Protein AF-A0A6A8MA09-F1 (afdb_monomer_lite)

pLDDT: mean 77.84, std 23.33, range [22.56, 97.75]

Foldseek 3Di:
DDDDDDDPDDDPDPDPDDDDDDDPDPDDPPPCPPDPFQFWKFFQAWWFKAFPQGHTDPDIDGHGDIARFPDWDDHPNFIWGQRDPPPHGTTTTPVRIDGQWDKDKDKDKAKEWEWEPEPPPDDIDIDIDIDIKMWMWTAGPPPRDIDIGAIDKDKDQKDADDDDPQKDKPDRIDHMDIDGPVDHYHYHYIYIDGDDDVCPVVVVVVVVVVVVVVVVVVVVD

Radius of gyration: 33.77 Å; chains: 1; bounding box: 82×67×98 Å

Organism: NCBI:txid2012477

Sequence (221 aa):
MMKKTILYRTVKASVVVGLIAAGAGAVALSRLTSKPVSATRKTTKRAYVYTRSGKKTAKSYKKGTKLVARDKKEIKGKKYYNVGRRGKDEYVRSSDTKSAYKLTVQKKRLTRTIKFKLPKGKRAEVIKQTVTLKRRVKIDPKTKQKTYGKWTVGTWKAVRARKAAGYQPSVAKIPALQVNSQTGNVTVVVTYQKKPRPGAEIRKHQRRVEKWRKYQGSLDN

Secondary structure (DSSP, 8-state):
--------------------------------------EEEEESS-EEEE-TT--EEEEEEPTT-EEEE-EEEEETTEEEEE--STT---EEEGGGEEESSEEEEEEEEEEEEEEEEPPTTSPPEEEEEEEEEEEEEEE-TTT--EEEPPPPPEEEPPEEPPPBTTEEES-SEEPPEEE-TT---EEEEEEEEEPPPTTHHHHHHHHHHHHHHHHHTTT--

Structure (mmCIF, N/CA/C/O backbone):
data_AF-A0A6A8MA09-F1
#
_entry.id   AF-A0A6A8MA09-F1
#
loop_
_atom_site.group_PDB
_atom_site.id
_atom_site.type_symbol
_atom_site.label_atom_id
_atom_site.label_alt_id
_atom_site.label_comp_id
_atom_site.label_asym_id
_atom_site.label_entity_id
_atom_site.label_seq_id
_atom_site.pdbx_PDB_ins_code
_atom_site.Cartn_x
_atom_site.Cartn_y
_atom_site.Cartn_z
_atom_site.occupancy
_atom_site.B_iso_or_equiv
_atom_site.auth_seq_id
_atom_site.auth_comp_id
_atom_site.auth_asym_id
_atom_site.auth_atom_id
_atom_site.pdbx_PDB_model_num
ATOM 1 N N . MET A 1 1 ? -10.582 46.084 -7.053 1.00 33.75 1 MET A N 1
ATOM 2 C CA . MET A 1 1 ? -9.728 44.878 -7.196 1.00 33.75 1 MET A CA 1
ATOM 3 C C . MET A 1 1 ? -9.064 44.571 -5.855 1.00 33.75 1 MET A C 1
ATOM 5 O O . MET A 1 1 ? -8.059 45.183 -5.525 1.00 33.75 1 MET A O 1
ATOM 9 N N . MET A 1 2 ? -9.654 43.692 -5.038 1.00 28.92 2 MET A N 1
ATOM 10 C CA . MET A 1 2 ? -9.156 43.390 -3.686 1.00 28.92 2 MET A CA 1
ATOM 11 C C . MET A 1 2 ? -8.551 41.986 -3.625 1.00 28.92 2 MET A C 1
ATOM 13 O O . MET A 1 2 ? -9.193 40.991 -3.966 1.00 28.92 2 MET A O 1
ATOM 17 N N . LYS A 1 3 ? -7.287 41.936 -3.197 1.00 29.73 3 LYS A N 1
ATOM 18 C CA . LYS A 1 3 ? -6.479 40.733 -2.978 1.00 29.73 3 LYS A CA 1
ATOM 19 C C . LYS A 1 3 ? -7.099 39.894 -1.848 1.00 29.73 3 LYS A C 1
ATOM 21 O O . LYS A 1 3 ? -7.187 40.362 -0.718 1.00 29.73 3 LYS A O 1
ATOM 26 N N . LYS A 1 4 ? -7.518 38.654 -2.135 1.00 28.05 4 LYS A N 1
ATOM 27 C CA . LYS A 1 4 ? -7.965 37.689 -1.113 1.00 28.05 4 LYS A CA 1
ATOM 28 C C . LYS A 1 4 ? -6.774 36.883 -0.591 1.00 28.05 4 LYS A C 1
ATOM 30 O O . LYS A 1 4 ? -6.339 35.922 -1.220 1.00 28.05 4 LYS A O 1
ATOM 35 N N . THR A 1 5 ? -6.275 37.265 0.579 1.00 28.58 5 THR A N 1
ATOM 36 C CA . THR A 1 5 ? -5.314 36.494 1.377 1.00 28.58 5 THR A CA 1
ATOM 37 C C . THR A 1 5 ? -6.087 35.466 2.209 1.00 28.58 5 THR A C 1
ATOM 39 O O . THR A 1 5 ? -6.842 35.848 3.100 1.00 28.58 5 THR A O 1
ATOM 42 N N . ILE A 1 6 ? -5.942 34.164 1.931 1.00 29.88 6 ILE A N 1
ATOM 43 C CA . ILE A 1 6 ? -6.561 33.097 2.739 1.00 29.88 6 ILE A CA 1
ATOM 44 C C . ILE A 1 6 ? -5.501 32.501 3.666 1.00 29.88 6 ILE A C 1
ATOM 46 O O . ILE A 1 6 ? -4.631 31.733 3.256 1.00 29.88 6 ILE A O 1
ATOM 50 N N . LEU A 1 7 ? -5.604 32.878 4.937 1.00 25.28 7 LEU A N 1
ATOM 51 C CA . LEU A 1 7 ? -4.858 32.324 6.058 1.00 25.28 7 LEU A CA 1
ATOM 52 C C . LEU A 1 7 ? -5.369 30.895 6.336 1.00 25.28 7 LEU A C 1
ATOM 54 O O . LEU A 1 7 ? -6.515 30.709 6.748 1.00 25.28 7 LEU A O 1
ATOM 58 N N . TYR A 1 8 ? -4.539 29.868 6.133 1.00 24.08 8 TYR A N 1
ATOM 59 C CA . TYR A 1 8 ? -4.878 28.498 6.536 1.00 24.08 8 TYR A CA 1
ATOM 60 C C . TYR A 1 8 ? -4.781 28.374 8.063 1.00 24.08 8 TYR A C 1
ATOM 62 O O . TYR A 1 8 ? -3.717 28.118 8.622 1.00 24.08 8 TYR A O 1
ATOM 70 N N . ARG A 1 9 ? -5.909 28.561 8.757 1.00 25.69 9 ARG A N 1
ATOM 71 C CA . ARG A 1 9 ? -6.044 28.235 10.182 1.00 25.69 9 ARG A CA 1
ATOM 72 C C . ARG A 1 9 ? -5.976 26.717 10.374 1.00 25.69 9 ARG A C 1
ATOM 74 O O . ARG A 1 9 ? -6.836 25.970 9.913 1.00 25.69 9 ARG A O 1
ATOM 81 N N . THR A 1 10 ? -4.962 26.265 11.101 1.00 25.59 10 THR A N 1
ATOM 82 C CA . THR A 1 10 ? -4.792 24.886 11.566 1.00 25.59 10 THR A CA 1
ATOM 83 C C . THR A 1 10 ? -5.902 24.531 12.558 1.00 25.59 10 THR A C 1
ATOM 85 O O . THR A 1 10 ? -5.820 24.866 13.739 1.00 25.59 10 THR A O 1
ATOM 88 N N . VAL A 1 11 ? -6.953 23.842 12.113 1.00 26.14 11 VAL A N 1
ATOM 89 C CA . VAL A 1 11 ? -7.994 23.351 13.028 1.00 26.14 11 VAL A CA 1
ATOM 90 C C . VAL A 1 11 ? -7.495 22.072 13.704 1.00 26.14 11 VAL A C 1
ATOM 92 O O . VAL A 1 11 ? -7.469 20.995 13.106 1.00 26.14 11 VAL A O 1
ATOM 95 N N . LYS A 1 12 ? -7.104 22.172 14.981 1.00 25.98 12 LYS A N 1
ATOM 96 C CA . LYS A 1 12 ? -7.029 21.018 15.891 1.00 25.98 12 LYS A CA 1
ATOM 97 C C . LYS A 1 12 ? -8.459 20.524 16.131 1.00 25.98 12 LYS A C 1
ATOM 99 O O . LYS A 1 12 ? -9.119 20.945 17.074 1.00 25.98 12 LYS A O 1
ATOM 104 N N . ALA A 1 13 ? -8.960 19.663 15.250 1.00 27.06 13 ALA A N 1
ATOM 105 C CA . ALA A 1 13 ? -10.292 19.092 15.385 1.00 27.06 13 ALA A CA 1
ATOM 106 C C . ALA A 1 13 ? -10.302 18.019 16.491 1.00 27.06 13 ALA A C 1
ATOM 108 O O . ALA A 1 13 ? -9.987 16.850 16.261 1.00 27.06 13 ALA A O 1
ATOM 109 N N . SER A 1 14 ? -10.674 18.421 17.705 1.00 24.42 14 SER A N 1
ATOM 110 C CA . SER A 1 14 ? -11.228 17.521 18.718 1.00 24.42 14 SER A CA 1
ATOM 111 C C . SER A 1 14 ? -12.645 17.147 18.286 1.00 24.42 14 SER A C 1
ATOM 113 O O . SER A 1 14 ? -13.610 17.795 18.674 1.00 24.42 14 SER A O 1
ATOM 115 N N . VAL A 1 15 ? -12.781 16.134 17.431 1.00 24.45 15 VAL A N 1
ATOM 116 C CA . VAL A 1 15 ? -14.104 15.635 17.034 1.00 24.45 15 VAL A CA 1
ATOM 117 C C . VAL A 1 15 ? -14.641 14.744 18.155 1.00 24.45 15 VAL A C 1
ATOM 119 O O . VAL A 1 15 ? -14.214 13.600 18.322 1.00 24.45 15 VAL A O 1
ATOM 122 N N . VAL A 1 16 ? -15.585 15.279 18.932 1.00 23.50 16 VAL A N 1
ATOM 123 C CA . VAL A 1 16 ? -16.585 14.474 19.640 1.00 23.50 16 VAL A CA 1
ATOM 124 C C . VAL A 1 16 ? -17.473 13.882 18.549 1.00 23.50 16 VAL A C 1
ATOM 126 O O . VAL A 1 16 ? -18.247 14.598 17.922 1.00 23.50 16 VAL A O 1
ATOM 129 N N . VAL A 1 17 ? -17.303 12.595 18.245 1.00 25.25 17 VAL A N 1
ATOM 130 C CA . VAL A 1 17 ? -18.144 11.915 17.252 1.00 25.25 17 VAL A CA 1
ATOM 131 C C . VAL A 1 17 ? -19.507 11.659 17.889 1.00 25.25 17 VAL A C 1
ATOM 133 O O . VAL A 1 17 ? -19.713 10.649 18.561 1.00 25.25 17 VAL A O 1
ATOM 136 N N . GLY A 1 18 ? -20.421 12.605 17.675 1.00 22.56 18 GLY A N 1
ATOM 137 C CA . GLY A 1 18 ? -21.823 12.286 17.448 1.00 22.56 18 GLY A CA 1
ATOM 138 C C . GLY A 1 18 ? -21.950 11.441 16.177 1.00 22.56 18 GLY A C 1
ATOM 139 O O . GLY A 1 18 ? -21.160 11.592 15.247 1.00 22.56 18 GLY A O 1
ATOM 140 N N . LEU A 1 19 ? -22.889 10.495 16.219 1.00 28.50 19 LEU A N 1
ATOM 141 C CA . LEU A 1 19 ? -23.385 9.636 15.139 1.00 28.50 19 LEU A CA 1
ATOM 142 C C . LEU A 1 19 ? -22.823 9.918 13.730 1.00 28.50 19 LEU A C 1
ATOM 144 O O . LEU A 1 19 ? -23.233 10.859 13.062 1.00 28.50 19 LEU A O 1
ATOM 148 N N . ILE A 1 20 ? -21.984 9.006 13.231 1.00 25.70 20 ILE A N 1
ATOM 149 C CA . ILE A 1 20 ? -21.934 8.716 11.794 1.00 25.70 20 ILE A CA 1
ATOM 150 C C . ILE A 1 20 ? -22.401 7.274 11.632 1.00 25.70 20 ILE A C 1
ATOM 152 O O . ILE A 1 20 ? -21.631 6.320 11.757 1.00 25.70 20 ILE A O 1
ATOM 156 N N . ALA A 1 21 ? -23.703 7.139 11.398 1.00 32.38 21 ALA A N 1
ATOM 157 C CA . ALA A 1 21 ? -24.231 6.031 10.632 1.00 32.38 21 ALA A CA 1
ATOM 158 C C . ALA A 1 21 ? -23.728 6.201 9.192 1.00 32.38 21 ALA A C 1
ATOM 160 O O . ALA A 1 21 ? -24.000 7.211 8.552 1.00 32.38 21 ALA A O 1
ATOM 161 N N . ALA A 1 22 ? -22.965 5.235 8.693 1.00 30.09 22 ALA A N 1
ATOM 162 C CA . ALA A 1 22 ? -22.722 5.084 7.266 1.00 30.09 22 ALA A CA 1
ATOM 163 C C . ALA A 1 22 ? -22.465 3.607 6.971 1.00 30.09 22 ALA A C 1
ATOM 165 O O . ALA A 1 22 ? -21.387 3.084 7.246 1.00 30.09 22 ALA A O 1
ATOM 166 N N . GLY A 1 23 ? -23.515 2.963 6.462 1.00 27.67 23 GLY A N 1
ATOM 167 C CA . GLY A 1 23 ? -23.467 1.894 5.472 1.00 27.67 23 GLY A CA 1
ATOM 168 C C . GLY A 1 23 ? -22.578 0.694 5.771 1.00 27.67 23 GLY A C 1
ATOM 169 O O . GLY A 1 23 ? -21.368 0.711 5.546 1.00 27.67 23 GLY A O 1
ATOM 170 N N . ALA A 1 24 ? -23.226 -0.423 6.087 1.00 32.38 24 ALA A N 1
ATOM 171 C CA . ALA A 1 24 ? -22.757 -1.731 5.658 1.00 32.38 24 ALA A CA 1
ATOM 172 C C . ALA A 1 24 ? -22.739 -1.779 4.113 1.00 32.38 24 ALA A C 1
ATOM 174 O O . ALA A 1 24 ? -23.643 -2.306 3.483 1.00 32.38 24 ALA A O 1
ATOM 175 N N . GLY A 1 25 ? -21.731 -1.169 3.491 1.00 25.91 25 GLY A N 1
ATOM 176 C CA . GLY A 1 25 ? -21.431 -1.334 2.075 1.00 25.91 25 GLY A CA 1
ATOM 177 C C . GLY A 1 25 ? -20.348 -2.390 1.935 1.00 25.91 25 GLY A C 1
ATOM 178 O O . GLY A 1 25 ? -19.184 -2.128 2.243 1.00 25.91 25 GLY A O 1
ATOM 179 N N . ALA A 1 26 ? -20.720 -3.593 1.504 1.00 31.12 26 ALA A N 1
ATOM 180 C CA . ALA A 1 26 ? -19.773 -4.621 1.101 1.00 31.12 26 ALA A CA 1
ATOM 181 C C . ALA A 1 26 ? -18.970 -4.114 -0.108 1.00 31.12 26 ALA A C 1
ATOM 183 O O . ALA A 1 26 ? -19.411 -4.216 -1.247 1.00 31.12 26 ALA A O 1
ATOM 184 N N . VAL A 1 27 ? -17.790 -3.537 0.123 1.00 31.95 27 VAL A N 1
ATOM 185 C CA . VAL A 1 27 ? -16.863 -3.184 -0.958 1.00 31.95 27 VAL A CA 1
ATOM 186 C C . VAL A 1 27 ? -15.768 -4.237 -0.987 1.00 31.95 27 VAL A C 1
ATOM 188 O O . VAL A 1 27 ? -15.003 -4.395 -0.034 1.00 31.95 27 VAL A O 1
ATOM 191 N N . ALA A 1 28 ? -15.762 -4.994 -2.083 1.00 27.86 28 ALA A N 1
ATOM 192 C CA . ALA A 1 28 ? -14.911 -6.143 -2.339 1.00 27.86 28 ALA A CA 1
ATOM 193 C C . ALA A 1 28 ? -13.466 -5.944 -1.851 1.00 27.86 28 ALA A C 1
ATOM 195 O O . ALA A 1 28 ? -12.784 -4.974 -2.196 1.00 27.86 28 ALA A O 1
ATOM 196 N N . LEU A 1 29 ? -12.975 -6.924 -1.088 1.00 30.73 29 LEU A N 1
ATOM 197 C CA . LEU A 1 29 ? -11.563 -7.103 -0.764 1.00 30.73 29 LEU A CA 1
ATOM 198 C C . LEU A 1 29 ? -10.797 -7.421 -2.054 1.00 30.73 29 LEU A C 1
ATOM 200 O O . LEU A 1 29 ? -10.408 -8.562 -2.298 1.00 30.73 29 LEU A O 1
ATOM 204 N N . SER A 1 30 ? -10.519 -6.416 -2.881 1.00 30.55 30 SER A N 1
ATOM 205 C CA . SER A 1 30 ? -9.504 -6.549 -3.918 1.00 30.55 30 SER A CA 1
ATOM 206 C C . SER A 1 30 ? -8.149 -6.600 -3.212 1.00 30.55 30 SER A C 1
ATOM 208 O O . SER A 1 30 ? -7.462 -5.585 -3.046 1.00 30.55 30 SER A O 1
ATOM 210 N N . ARG A 1 31 ? -7.762 -7.795 -2.750 1.00 31.23 31 ARG A N 1
ATOM 211 C CA . ARG A 1 31 ? -6.365 -8.127 -2.490 1.00 31.23 31 ARG A CA 1
ATOM 212 C C . ARG A 1 31 ? -5.659 -7.924 -3.824 1.00 31.23 31 ARG A C 1
ATOM 214 O O . ARG A 1 31 ? -5.673 -8.798 -4.681 1.00 31.23 31 ARG A O 1
ATOM 221 N N . LEU A 1 32 ? -5.061 -6.750 -4.013 1.00 33.81 32 LEU A N 1
ATOM 222 C CA . LEU A 1 32 ? -4.046 -6.537 -5.034 1.00 33.81 32 LEU A CA 1
ATOM 223 C C . LEU A 1 32 ? -2.855 -7.418 -4.640 1.00 33.81 32 LEU A C 1
ATOM 225 O O . LEU A 1 32 ? -1.876 -6.938 -4.067 1.00 33.81 32 LEU A O 1
ATOM 229 N N . THR A 1 33 ? -2.948 -8.721 -4.910 1.00 32.12 33 THR A N 1
ATOM 230 C CA . THR A 1 33 ? -1.779 -9.574 -5.056 1.00 32.12 33 THR A CA 1
ATOM 231 C C . THR A 1 33 ? -1.057 -8.984 -6.255 1.00 32.12 33 THR A C 1
ATOM 233 O O . THR A 1 33 ? -1.447 -9.144 -7.411 1.00 32.12 33 THR A O 1
ATOM 236 N N . SER A 1 34 ? -0.086 -8.112 -5.984 1.00 40.12 34 SER A N 1
ATOM 237 C CA . SER A 1 34 ? 0.661 -7.478 -7.055 1.00 40.12 34 SER A CA 1
ATOM 238 C C . SER A 1 34 ? 1.388 -8.595 -7.795 1.00 40.12 34 SER A C 1
ATOM 240 O O . SER A 1 34 ? 2.413 -9.070 -7.301 1.00 40.12 34 SER A O 1
ATOM 242 N N . LYS A 1 35 ? 0.849 -9.021 -8.948 1.00 38.81 35 LYS A N 1
ATOM 243 C CA . LYS A 1 35 ? 1.548 -9.870 -9.918 1.00 38.81 35 LYS A CA 1
ATOM 244 C C . LYS A 1 35 ? 2.994 -9.366 -10.011 1.00 38.81 35 LYS A C 1
ATOM 246 O O . LYS A 1 35 ? 3.178 -8.140 -9.996 1.00 38.81 35 LYS A O 1
ATOM 251 N N . PRO A 1 36 ? 4.015 -10.239 -10.062 1.00 40.22 36 PRO A N 1
ATOM 252 C CA . PRO A 1 36 ? 5.389 -9.789 -10.221 1.00 40.22 36 PRO A CA 1
ATOM 253 C C . PRO A 1 36 ? 5.454 -8.944 -11.494 1.00 40.22 36 PRO A C 1
ATOM 255 O O . PRO A 1 36 ? 5.281 -9.427 -12.608 1.00 40.22 36 PRO A O 1
ATOM 258 N N . VAL A 1 37 ? 5.563 -7.629 -11.308 1.00 47.47 37 VAL A N 1
ATOM 259 C CA . VAL A 1 37 ? 5.509 -6.674 -12.409 1.00 47.47 37 VAL A CA 1
ATOM 260 C C . VAL A 1 37 ? 6.773 -6.881 -13.224 1.00 47.47 37 VAL A C 1
ATOM 262 O O . VAL A 1 37 ? 7.868 -6.640 -12.716 1.00 47.47 37 VAL A O 1
ATOM 265 N N . SER A 1 38 ? 6.601 -7.293 -14.477 1.00 59.56 38 SER A N 1
ATOM 266 C CA . SER A 1 38 ? 7.636 -7.288 -15.507 1.00 59.56 38 SER A CA 1
ATOM 267 C C . SER A 1 38 ? 8.504 -6.029 -15.390 1.00 59.56 38 SER A C 1
ATOM 269 O O . SER A 1 38 ? 7.988 -4.904 -15.425 1.00 59.56 38 SER A O 1
ATOM 271 N N . ALA A 1 39 ? 9.810 -6.200 -15.210 1.00 77.06 39 ALA A N 1
ATOM 272 C CA . ALA A 1 39 ? 10.725 -5.090 -14.996 1.00 77.06 39 ALA A CA 1
ATOM 273 C C . ALA A 1 39 ? 10.945 -4.330 -16.311 1.00 77.06 39 ALA A C 1
ATOM 275 O O . ALA A 1 39 ? 11.339 -4.906 -17.321 1.00 77.06 39 ALA A O 1
ATOM 276 N N . THR A 1 40 ? 10.732 -3.014 -16.326 1.00 88.62 40 THR A N 1
ATOM 277 C CA . THR A 1 40 ? 11.091 -2.214 -17.504 1.00 88.62 40 THR A CA 1
ATOM 278 C C . THR A 1 40 ? 12.604 -2.001 -17.539 1.00 88.62 40 THR A C 1
ATOM 280 O O . THR A 1 40 ? 13.184 -1.381 -16.641 1.00 88.62 40 THR A O 1
ATOM 283 N N . ARG A 1 41 ? 13.251 -2.498 -18.589 1.00 91.75 41 ARG A N 1
ATOM 284 C CA . ARG A 1 41 ? 14.685 -2.345 -18.852 1.00 91.75 41 ARG A CA 1
ATOM 285 C C . ARG A 1 41 ? 14.900 -1.327 -19.968 1.00 91.75 41 ARG A C 1
ATOM 287 O O . ARG A 1 41 ? 14.029 -1.139 -20.807 1.00 91.75 41 ARG A O 1
ATOM 294 N N . LYS A 1 42 ? 16.049 -0.660 -19.982 1.00 93.81 42 LYS A N 1
ATOM 295 C CA . LYS A 1 42 ? 16.480 0.234 -21.062 1.00 93.81 42 LYS A CA 1
ATOM 296 C C . LYS A 1 42 ? 17.792 -0.285 -21.630 1.00 93.81 42 LYS A C 1
ATOM 298 O O . LYS A 1 42 ? 18.719 -0.540 -20.859 1.00 93.81 42 LYS A O 1
ATOM 303 N N . THR A 1 43 ? 17.877 -0.450 -22.943 1.00 95.31 43 THR A N 1
ATOM 304 C CA . THR A 1 43 ? 19.110 -0.898 -23.604 1.00 95.31 43 THR A CA 1
ATOM 305 C C . THR A 1 43 ? 20.213 0.156 -23.448 1.00 95.31 43 THR A C 1
ATOM 307 O O . THR A 1 43 ? 19.969 1.361 -23.572 1.00 95.31 43 THR A O 1
ATOM 310 N N . THR A 1 44 ? 21.431 -0.275 -23.123 1.00 94.88 44 THR A N 1
ATOM 311 C CA . THR A 1 44 ? 22.608 0.605 -22.955 1.00 94.88 44 THR A CA 1
ATOM 312 C C . THR A 1 44 ? 23.405 0.765 -24.247 1.00 94.88 44 THR A C 1
ATOM 314 O O . THR A 1 44 ? 24.117 1.755 -24.408 1.00 94.88 44 THR A O 1
ATOM 317 N N . LYS A 1 45 ? 23.218 -0.168 -25.183 1.00 95.19 45 LYS A N 1
ATOM 318 C CA . LYS A 1 45 ? 23.803 -0.235 -26.526 1.00 95.19 45 LYS A CA 1
ATOM 319 C C . LYS A 1 45 ? 22.823 -0.930 -27.480 1.00 95.19 45 LYS A C 1
ATOM 321 O O . LYS A 1 45 ? 21.703 -1.244 -27.070 1.00 95.19 45 LYS A O 1
ATOM 326 N N . ARG A 1 46 ? 23.214 -1.162 -28.739 1.00 97.06 46 ARG A N 1
ATOM 327 C CA . ARG A 1 46 ? 22.434 -2.017 -29.648 1.00 97.06 46 ARG A CA 1
ATOM 328 C C . ARG A 1 46 ? 22.338 -3.418 -29.040 1.00 97.06 46 ARG A C 1
ATOM 330 O O . ARG A 1 46 ? 23.362 -4.027 -28.742 1.00 97.06 46 ARG A O 1
ATOM 337 N N . ALA A 1 47 ? 21.119 -3.895 -28.818 1.00 97.25 47 ALA A N 1
ATOM 338 C CA . ALA A 1 47 ? 20.856 -5.136 -28.102 1.00 97.25 47 ALA A CA 1
ATOM 339 C C . ALA A 1 47 ? 20.183 -6.139 -29.041 1.00 97.25 47 ALA A C 1
ATOM 341 O O . ALA A 1 47 ? 19.059 -5.917 -29.489 1.00 97.25 47 ALA A O 1
ATOM 342 N N . TYR A 1 48 ? 20.881 -7.223 -29.367 1.00 97.75 48 TYR A N 1
ATOM 343 C CA . TYR A 1 48 ? 20.360 -8.261 -30.257 1.00 97.75 48 TYR A CA 1
ATOM 344 C C . TYR A 1 48 ? 19.333 -9.149 -29.555 1.00 97.75 48 TYR A C 1
ATOM 346 O O . TYR A 1 48 ? 19.417 -9.364 -28.343 1.00 97.75 48 TYR A O 1
ATOM 354 N N . VAL A 1 49 ? 18.388 -9.668 -30.337 1.00 97.31 49 VAL A N 1
ATOM 355 C CA . VAL A 1 49 ? 17.404 -10.653 -29.886 1.00 97.31 49 VAL A CA 1
ATOM 356 C C . VAL A 1 49 ? 17.956 -12.056 -30.114 1.00 97.31 49 VAL A C 1
ATOM 358 O O . VAL A 1 49 ? 18.540 -12.342 -31.161 1.00 97.31 49 VAL A O 1
ATOM 361 N N . TYR A 1 50 ? 17.758 -12.926 -29.135 1.00 97.00 50 TYR A N 1
ATOM 362 C CA . TYR A 1 50 ? 18.184 -14.315 -29.118 1.00 97.00 50 TYR A CA 1
ATOM 363 C C . TYR A 1 50 ? 16.968 -15.231 -28.971 1.00 97.00 50 TYR A C 1
ATOM 365 O O . TYR A 1 50 ? 15.962 -14.845 -28.375 1.00 97.00 50 TYR A O 1
ATOM 373 N N . THR A 1 51 ? 17.072 -16.444 -29.503 1.00 94.75 51 THR A N 1
ATOM 374 C CA . THR A 1 51 ? 16.064 -17.499 -29.341 1.00 94.75 51 THR A CA 1
ATOM 375 C C . THR A 1 51 ? 16.144 -18.149 -27.956 1.00 94.75 51 THR A C 1
ATOM 377 O O . THR A 1 51 ? 17.087 -17.914 -27.193 1.00 94.75 51 THR A O 1
ATOM 380 N N . ARG A 1 52 ? 15.200 -19.049 -27.646 1.00 93.44 52 ARG A N 1
ATOM 381 C CA . ARG A 1 52 ? 15.181 -19.842 -26.400 1.00 93.44 52 ARG A CA 1
ATOM 382 C C . ARG A 1 52 ? 16.449 -20.666 -26.148 1.00 93.44 52 ARG A C 1
ATOM 384 O O . ARG A 1 52 ? 16.771 -20.920 -24.984 1.00 93.44 52 ARG A O 1
ATOM 391 N N . SER A 1 53 ? 17.147 -21.060 -27.216 1.00 92.31 53 SER A N 1
ATOM 392 C CA . SER A 1 53 ? 18.415 -21.806 -27.201 1.00 92.31 53 SER A CA 1
ATOM 393 C C . SER A 1 53 ? 19.660 -20.906 -27.187 1.00 92.31 53 SER A C 1
ATOM 395 O O . SER A 1 53 ? 20.785 -21.398 -27.093 1.00 92.31 53 SER A O 1
ATOM 397 N N . GLY A 1 54 ? 19.483 -19.581 -27.261 1.00 92.62 54 GLY A N 1
ATOM 398 C CA . GLY A 1 54 ? 20.574 -18.604 -27.245 1.00 92.62 54 GLY A CA 1
ATOM 399 C C . GLY A 1 54 ? 21.198 -18.325 -28.613 1.00 92.62 54 GLY A C 1
ATOM 400 O O . GLY A 1 54 ? 22.259 -17.702 -28.669 1.00 92.62 54 GLY A O 1
ATOM 401 N N . LYS A 1 55 ? 20.563 -18.743 -29.717 1.00 94.75 55 LYS A N 1
ATOM 402 C CA . LYS A 1 55 ? 20.996 -18.379 -31.077 1.00 94.75 55 LYS A CA 1
ATOM 403 C C . LYS A 1 55 ? 20.651 -16.912 -31.340 1.00 94.75 55 LYS A C 1
ATOM 405 O O . LYS A 1 55 ? 19.519 -16.491 -31.108 1.00 94.75 55 LYS A O 1
ATOM 410 N N . LYS A 1 56 ? 21.628 -16.122 -31.794 1.00 96.19 56 LYS A N 1
ATOM 411 C CA . LYS A 1 56 ? 21.433 -14.712 -32.172 1.00 96.19 56 LYS A CA 1
ATOM 412 C C . LYS A 1 56 ? 20.536 -14.636 -33.410 1.00 96.19 56 LYS A C 1
ATOM 414 O O . LYS A 1 56 ? 20.719 -15.405 -34.346 1.00 96.19 56 LYS A O 1
ATOM 419 N N . THR A 1 57 ? 19.598 -13.698 -33.421 1.00 96.00 57 THR A N 1
ATOM 420 C CA . THR A 1 57 ? 18.725 -13.418 -34.571 1.00 96.00 57 THR A CA 1
ATOM 421 C C . THR A 1 57 ? 19.138 -12.116 -35.265 1.00 96.00 57 THR A C 1
ATOM 423 O O . THR A 1 57 ? 19.904 -11.322 -34.711 1.00 96.00 57 THR A O 1
ATOM 426 N N . ALA A 1 58 ? 18.594 -11.863 -36.459 1.00 96.19 58 ALA A N 1
ATOM 427 C CA . ALA A 1 58 ? 18.765 -10.586 -37.159 1.00 96.19 58 ALA A CA 1
ATOM 428 C C . ALA A 1 58 ? 18.070 -9.409 -36.439 1.00 96.19 58 ALA A C 1
ATOM 430 O O . ALA A 1 58 ? 18.448 -8.247 -36.610 1.00 96.19 58 ALA A O 1
ATOM 431 N N . LYS A 1 59 ? 17.074 -9.690 -35.587 1.00 96.38 59 LYS A N 1
ATOM 432 C CA . LYS A 1 59 ? 16.344 -8.659 -34.845 1.00 96.38 59 LYS A CA 1
ATOM 433 C C . LYS A 1 59 ? 17.235 -8.031 -33.772 1.00 96.38 59 LYS A C 1
ATOM 435 O O . LYS A 1 59 ? 17.974 -8.705 -33.051 1.00 96.38 59 LYS A O 1
ATOM 440 N N . SER A 1 60 ? 17.129 -6.715 -33.620 1.00 96.81 60 SER A N 1
ATOM 441 C CA . SER A 1 60 ? 17.819 -5.976 -32.561 1.00 96.81 60 SER A CA 1
ATOM 442 C C . SER A 1 60 ? 17.049 -4.728 -32.149 1.00 96.81 60 SER A C 1
ATOM 444 O O . SER A 1 60 ? 16.265 -4.178 -32.919 1.00 96.81 60 SER A O 1
ATOM 446 N N . TYR A 1 61 ? 17.307 -4.265 -30.931 1.00 96.81 61 TYR A N 1
ATOM 447 C CA . TYR A 1 61 ? 16.813 -2.999 -30.409 1.00 96.81 61 TYR A CA 1
ATOM 448 C C . TYR A 1 61 ? 17.929 -1.955 -30.411 1.00 96.81 61 TYR A C 1
ATOM 450 O O . TYR A 1 61 ? 19.081 -2.252 -30.074 1.00 96.81 61 TYR A O 1
ATOM 458 N N . LYS A 1 62 ? 17.584 -0.713 -30.761 1.00 97.50 62 LYS A N 1
ATOM 459 C CA . LYS A 1 62 ? 18.507 0.429 -30.718 1.00 97.50 62 LYS A CA 1
ATOM 460 C C . LYS A 1 62 ? 18.886 0.766 -29.267 1.00 97.50 62 LYS A C 1
ATOM 462 O O . LYS A 1 62 ? 18.227 0.350 -28.312 1.00 97.50 62 LYS A O 1
ATOM 467 N N . LYS A 1 63 ? 19.968 1.530 -29.082 1.00 96.25 63 LYS A N 1
ATOM 468 C CA . LYS A 1 63 ? 20.361 2.058 -27.764 1.00 96.25 63 LYS A CA 1
ATOM 469 C C . LYS A 1 63 ? 19.247 2.951 -27.214 1.00 96.25 63 LYS A C 1
ATOM 471 O O . LYS A 1 63 ? 18.720 3.803 -27.917 1.00 96.25 63 LYS A O 1
ATOM 476 N N . GLY A 1 64 ? 18.909 2.779 -25.941 1.00 91.88 64 GLY A N 1
ATOM 477 C CA . GLY A 1 64 ? 17.885 3.569 -25.266 1.00 91.88 64 GLY A CA 1
ATOM 478 C C . GLY A 1 64 ? 16.448 3.060 -25.419 1.00 91.88 64 GLY A C 1
ATOM 479 O O . GLY A 1 64 ? 15.558 3.638 -24.790 1.00 91.88 64 GLY A O 1
ATOM 480 N N . THR A 1 65 ? 16.204 1.977 -26.158 1.00 95.12 65 THR A N 1
ATOM 481 C CA . THR A 1 65 ? 14.884 1.341 -26.244 1.00 95.12 65 THR A CA 1
ATOM 482 C C . THR A 1 65 ? 14.448 0.809 -24.876 1.00 95.12 65 THR A C 1
ATOM 484 O O . THR A 1 65 ? 15.218 0.148 -24.173 1.00 95.12 65 THR A O 1
ATOM 487 N N . LYS A 1 66 ? 13.203 1.105 -24.484 1.00 94.06 66 LYS A N 1
ATOM 488 C CA . LYS A 1 66 ? 12.572 0.557 -23.277 1.00 94.06 66 LYS A CA 1
ATOM 489 C C . LYS A 1 66 ? 11.929 -0.790 -23.610 1.00 94.06 66 LYS A C 1
ATOM 491 O O . LYS A 1 66 ? 11.115 -0.874 -24.520 1.00 94.06 66 LYS A O 1
ATOM 496 N N . LEU A 1 67 ? 12.281 -1.820 -22.852 1.00 93.69 67 LEU A N 1
ATOM 497 C CA . LEU A 1 67 ? 11.816 -3.192 -23.022 1.00 93.69 67 LEU A CA 1
ATOM 498 C C . LEU A 1 67 ? 11.085 -3.650 -21.763 1.00 93.69 67 LEU A C 1
ATOM 500 O O . LEU A 1 67 ? 11.489 -3.334 -20.641 1.00 93.69 67 LEU A O 1
ATOM 504 N N . VAL A 1 68 ? 10.018 -4.418 -21.947 1.00 91.50 68 VAL A N 1
ATOM 505 C CA . VAL A 1 68 ? 9.304 -5.074 -20.850 1.00 91.50 68 VAL A CA 1
ATOM 506 C C . VAL A 1 68 ? 9.945 -6.442 -20.632 1.00 91.50 68 VAL A C 1
ATOM 508 O O . VAL A 1 68 ? 9.686 -7.357 -21.405 1.00 91.50 68 VAL A O 1
ATOM 511 N N . ALA A 1 69 ? 10.791 -6.575 -19.608 1.00 91.12 69 ALA A N 1
ATOM 512 C CA . ALA A 1 69 ? 11.372 -7.858 -19.220 1.00 91.12 69 ALA A CA 1
ATOM 513 C C . ALA A 1 69 ? 10.357 -8.641 -18.383 1.00 91.12 69 ALA A C 1
ATOM 515 O O . ALA A 1 69 ? 10.029 -8.233 -17.265 1.00 91.12 69 ALA A O 1
ATOM 516 N N . ARG A 1 70 ? 9.825 -9.727 -18.941 1.00 88.44 70 ARG A N 1
ATOM 517 C CA . ARG A 1 70 ? 8.770 -10.539 -18.315 1.00 88.44 70 ARG A CA 1
ATOM 518 C C . ARG A 1 70 ? 9.347 -11.571 -17.361 1.00 88.44 70 ARG A C 1
ATOM 520 O O . ARG A 1 70 ? 8.899 -11.659 -16.225 1.00 88.44 70 ARG A O 1
ATOM 527 N N . ASP A 1 71 ? 10.390 -12.253 -17.804 1.00 88.12 71 ASP A N 1
ATOM 528 C CA . ASP A 1 71 ? 11.131 -13.245 -17.038 1.00 88.12 71 ASP A CA 1
ATOM 529 C C . ASP A 1 71 ? 12.633 -13.126 -17.313 1.00 88.12 71 ASP A C 1
ATOM 531 O O . ASP A 1 71 ? 13.078 -12.398 -18.212 1.00 88.12 71 ASP A O 1
ATOM 535 N N . LYS A 1 72 ? 13.420 -13.795 -16.471 1.00 91.19 72 LYS A N 1
ATOM 536 C CA . LYS A 1 72 ? 14.873 -13.871 -16.576 1.00 91.19 72 LYS A CA 1
ATOM 537 C C . LYS A 1 72 ? 15.261 -15.332 -16.755 1.00 91.19 72 LYS A C 1
ATOM 539 O O . LYS A 1 72 ? 14.817 -16.175 -15.984 1.00 91.19 72 LYS A O 1
ATOM 544 N N . LYS A 1 73 ? 16.126 -15.600 -17.728 1.00 91.38 73 LYS A N 1
ATOM 545 C CA . LYS A 1 73 ? 16.614 -16.940 -18.052 1.00 91.38 73 LYS A CA 1
ATOM 546 C C . LYS A 1 73 ? 18.129 -16.950 -18.161 1.00 91.38 73 LYS A C 1
ATOM 548 O O . LYS A 1 73 ? 18.724 -15.985 -18.641 1.00 91.38 73 LYS A O 1
ATOM 553 N N . GLU A 1 74 ? 18.746 -18.044 -17.742 1.00 96.31 74 GLU A N 1
ATOM 554 C CA . GLU A 1 74 ? 20.149 -18.318 -18.019 1.00 96.31 74 GLU A CA 1
ATOM 555 C C . GLU A 1 74 ? 20.269 -19.274 -19.210 1.00 96.31 74 GLU A C 1
ATOM 557 O O . GLU A 1 74 ? 19.555 -20.271 -19.294 1.00 96.31 74 GLU A O 1
ATOM 562 N N . ILE A 1 75 ? 21.110 -18.922 -20.181 1.00 93.00 75 ILE A N 1
ATOM 563 C CA . ILE A 1 75 ? 21.353 -19.707 -21.392 1.00 93.00 75 ILE A CA 1
ATOM 564 C C . ILE A 1 75 ? 22.865 -19.740 -21.601 1.00 93.00 75 ILE A C 1
ATOM 566 O O . ILE A 1 75 ? 23.470 -18.691 -21.843 1.00 93.00 75 ILE A O 1
ATOM 570 N N . LYS A 1 76 ? 23.473 -20.929 -21.500 1.00 91.75 76 LYS A N 1
ATOM 571 C CA . LYS A 1 76 ? 24.928 -21.134 -21.648 1.00 91.75 76 LYS A CA 1
ATOM 572 C C . LYS A 1 76 ? 25.748 -20.180 -20.752 1.00 91.75 76 LYS A C 1
ATOM 574 O O . LYS A 1 76 ? 26.567 -19.409 -21.249 1.00 91.75 76 LYS A O 1
ATOM 579 N N . GLY A 1 77 ? 25.421 -20.129 -19.455 1.00 93.75 77 GLY A N 1
ATOM 580 C CA . GLY A 1 77 ? 26.086 -19.280 -18.447 1.00 93.75 77 GLY A CA 1
ATOM 581 C C . GLY A 1 77 ? 25.825 -17.769 -18.560 1.00 93.75 77 GLY A C 1
ATOM 582 O O . GLY A 1 77 ? 26.328 -16.976 -17.766 1.00 93.75 77 GLY A O 1
ATOM 583 N N . LYS A 1 78 ? 25.039 -17.321 -19.549 1.00 96.12 78 LYS A N 1
ATOM 584 C CA . LYS A 1 78 ? 24.714 -15.902 -19.761 1.00 96.12 78 LYS A CA 1
ATOM 585 C C . LYS A 1 78 ? 23.267 -15.629 -19.383 1.00 96.12 78 LYS A C 1
ATOM 587 O O . LYS A 1 78 ? 22.369 -16.406 -19.693 1.00 96.12 78 LYS A O 1
ATOM 592 N N . LYS A 1 79 ? 23.025 -14.482 -18.748 1.00 96.19 79 LYS A N 1
ATOM 593 C CA . LYS A 1 79 ? 21.692 -14.068 -18.290 1.00 96.19 79 LYS A CA 1
ATOM 594 C C . LYS A 1 79 ? 20.969 -13.251 -19.362 1.00 96.19 79 LYS A C 1
ATOM 596 O O . LYS A 1 79 ? 21.527 -12.317 -19.940 1.00 96.19 79 LYS A O 1
ATOM 601 N N . TYR A 1 80 ? 19.703 -13.574 -19.583 1.00 95.94 80 TYR A N 1
ATOM 602 C CA . TYR A 1 80 ? 18.821 -12.957 -20.568 1.00 95.94 80 TYR A CA 1
ATOM 603 C C . TYR A 1 80 ? 17.488 -12.573 -19.932 1.00 95.94 80 TYR A C 1
ATOM 605 O O . TYR A 1 80 ? 17.044 -13.186 -18.964 1.00 95.94 80 TYR A O 1
ATOM 613 N N . TYR A 1 81 ? 16.841 -11.564 -20.502 1.00 94.94 81 TYR A N 1
ATOM 614 C CA . TYR A 1 81 ? 15.455 -11.218 -20.222 1.00 94.94 81 TYR A CA 1
ATOM 615 C C . TYR A 1 81 ? 14.583 -11.595 -21.410 1.00 94.94 81 TYR A C 1
ATOM 617 O O . TYR A 1 81 ? 14.926 -11.237 -22.538 1.00 94.94 81 TYR A O 1
ATOM 625 N N . ASN A 1 82 ? 13.449 -12.243 -21.159 1.00 94.56 82 ASN A N 1
ATOM 626 C CA . ASN A 1 82 ? 12.424 -12.408 -22.180 1.00 94.56 82 ASN A CA 1
ATOM 627 C C . ASN A 1 82 ? 11.669 -11.087 -22.365 1.00 94.56 82 ASN A C 1
ATOM 629 O O . ASN A 1 82 ? 11.095 -10.531 -21.420 1.00 94.56 82 ASN A O 1
ATOM 633 N N . VAL A 1 83 ? 11.685 -10.582 -23.591 1.00 93.62 83 VAL A N 1
ATOM 634 C CA . VAL A 1 83 ? 11.046 -9.331 -24.006 1.00 93.62 83 VAL A CA 1
ATOM 635 C C . VAL A 1 83 ? 9.918 -9.554 -25.019 1.00 93.62 83 VAL A C 1
ATOM 637 O O . VAL A 1 83 ? 9.197 -8.604 -25.345 1.00 93.62 83 VAL A O 1
ATOM 640 N N . GLY A 1 84 ? 9.676 -10.803 -25.425 1.00 90.69 84 GLY A N 1
ATOM 641 C CA . GLY A 1 84 ? 8.642 -11.200 -26.376 1.00 90.69 84 GLY A CA 1
ATOM 642 C C . GLY A 1 84 ? 7.221 -11.064 -25.825 1.00 90.69 84 GLY A C 1
ATOM 643 O O . GLY A 1 84 ? 6.926 -11.368 -24.666 1.00 90.69 84 GLY A O 1
ATOM 644 N N . ARG A 1 85 ? 6.302 -10.557 -26.650 1.00 87.50 85 ARG A N 1
ATOM 645 C CA . ARG A 1 85 ? 4.878 -10.412 -26.295 1.00 87.50 85 ARG A CA 1
ATOM 646 C C . ARG A 1 85 ? 4.161 -11.767 -26.416 1.00 87.50 85 ARG A C 1
ATOM 648 O O . ARG A 1 85 ? 4.438 -12.496 -27.356 1.00 87.50 85 ARG A O 1
ATOM 655 N N . ARG A 1 86 ? 3.197 -12.055 -25.523 1.00 80.81 86 ARG A N 1
ATOM 656 C CA . ARG A 1 86 ? 2.314 -13.248 -25.578 1.00 80.81 86 ARG A CA 1
ATOM 657 C C . ARG A 1 86 ? 3.083 -14.582 -25.695 1.00 80.81 86 ARG A C 1
ATOM 659 O O . ARG A 1 86 ? 2.844 -15.347 -26.614 1.00 80.81 86 ARG A O 1
ATOM 666 N N . GLY A 1 87 ? 4.038 -14.830 -24.796 1.00 75.50 87 GLY A N 1
ATOM 667 C CA . GLY A 1 87 ? 4.752 -16.116 -24.739 1.00 75.50 87 GLY A CA 1
ATOM 668 C C . GLY A 1 87 ? 5.812 -16.334 -25.823 1.00 75.50 87 GLY A C 1
ATOM 669 O O . GLY A 1 87 ? 6.408 -17.401 -25.869 1.00 75.50 87 GLY A O 1
ATOM 670 N N . LYS A 1 88 ? 6.088 -15.336 -26.673 1.00 88.62 88 LYS A N 1
ATOM 671 C CA . LYS A 1 88 ? 7.179 -15.421 -27.651 1.00 88.62 88 LYS A CA 1
ATOM 672 C C . LYS A 1 88 ? 8.544 -15.501 -26.967 1.00 88.62 88 LYS A C 1
ATOM 674 O O . LYS A 1 88 ? 8.848 -14.702 -26.083 1.00 88.62 88 LYS A O 1
ATOM 679 N N . ASP A 1 89 ? 9.378 -16.411 -27.457 1.00 92.31 89 ASP A N 1
ATOM 680 C CA . ASP A 1 89 ? 10.749 -16.643 -27.000 1.00 92.31 89 ASP A CA 1
ATOM 681 C C . ASP A 1 89 ? 11.739 -15.653 -27.632 1.00 92.31 89 ASP A C 1
ATOM 683 O O . ASP A 1 89 ? 12.598 -16.013 -28.440 1.00 92.31 89 ASP A O 1
ATOM 687 N N . GLU A 1 90 ? 11.611 -14.379 -27.264 1.00 95.69 90 GLU A N 1
ATOM 688 C CA . GLU A 1 90 ? 12.525 -13.320 -27.696 1.00 95.69 90 GLU A CA 1
ATOM 689 C C . GLU A 1 90 ? 13.342 -12.829 -26.502 1.00 95.69 90 GLU A C 1
ATOM 691 O O . GLU A 1 90 ? 12.821 -12.189 -25.587 1.00 95.69 90 GLU A O 1
ATOM 696 N N . TYR A 1 91 ? 14.641 -13.115 -26.513 1.00 96.31 91 TYR A N 1
ATOM 697 C CA . TYR A 1 91 ? 15.532 -12.871 -25.385 1.00 96.31 91 TYR A CA 1
ATOM 698 C C . TYR A 1 91 ? 16.545 -11.768 -25.679 1.00 96.31 91 TYR A C 1
ATOM 700 O O . TYR A 1 91 ? 17.132 -11.718 -26.752 1.00 96.31 91 TYR A O 1
ATOM 708 N N . VAL A 1 92 ? 16.821 -10.908 -24.702 1.00 97.00 92 VAL A N 1
ATOM 709 C CA . VAL A 1 92 ? 17.888 -9.895 -24.770 1.00 97.00 92 VAL A CA 1
ATOM 710 C C . VAL A 1 92 ? 18.848 -10.098 -23.606 1.00 97.00 92 VAL A C 1
ATOM 712 O O . VAL A 1 92 ? 18.407 -10.306 -22.475 1.00 97.00 92 VAL A O 1
ATOM 715 N N . ARG A 1 93 ? 20.164 -10.023 -23.850 1.00 97.12 93 ARG A N 1
ATOM 716 C CA . ARG A 1 93 ? 21.175 -10.165 -22.787 1.00 97.12 93 ARG A CA 1
ATOM 717 C C . ARG A 1 93 ? 20.960 -9.131 -21.692 1.00 97.12 93 ARG A C 1
ATOM 719 O O . ARG A 1 93 ? 20.820 -7.937 -21.960 1.00 97.12 93 ARG A O 1
ATOM 726 N N . SER A 1 94 ? 21.006 -9.567 -20.437 1.00 94.62 94 SER A N 1
ATOM 727 C CA . SER A 1 94 ? 20.807 -8.663 -19.308 1.00 94.62 94 SER A CA 1
ATOM 728 C C . SER A 1 94 ? 21.903 -7.603 -19.212 1.00 94.62 94 SER A C 1
ATOM 730 O O . SER A 1 94 ? 21.587 -6.485 -18.815 1.00 94.62 94 SER A O 1
ATOM 732 N N . SER A 1 95 ? 23.139 -7.934 -19.613 1.00 95.88 95 SER A N 1
ATOM 733 C CA . SER A 1 95 ? 24.306 -7.033 -19.669 1.00 95.88 95 SER A CA 1
ATOM 734 C C . SER A 1 95 ? 24.116 -5.842 -20.608 1.00 95.88 95 SER A C 1
ATOM 736 O O . SER A 1 95 ? 24.671 -4.772 -20.382 1.00 95.88 95 SER A O 1
ATOM 738 N N . ASP A 1 96 ? 23.297 -6.005 -21.647 1.00 96.75 96 ASP A N 1
ATOM 739 C CA . ASP A 1 96 ? 23.067 -4.974 -22.664 1.00 96.75 96 ASP A CA 1
ATOM 740 C C . ASP A 1 96 ? 21.926 -4.030 -22.254 1.00 96.75 96 ASP A C 1
ATOM 742 O O . ASP A 1 96 ? 21.480 -3.170 -23.020 1.00 96.75 96 ASP A O 1
ATOM 746 N N . THR A 1 97 ? 21.428 -4.193 -21.026 1.00 94.81 97 THR A N 1
ATOM 747 C CA . THR A 1 97 ? 20.321 -3.424 -20.478 1.00 94.81 97 THR A CA 1
ATOM 748 C C . THR A 1 97 ? 20.618 -2.957 -19.063 1.00 94.81 97 THR A C 1
ATOM 750 O O . THR A 1 97 ? 21.237 -3.652 -18.262 1.00 94.81 97 THR A O 1
ATOM 753 N N . LYS A 1 98 ? 20.047 -1.818 -18.690 1.00 92.62 98 LYS A N 1
ATOM 754 C CA . LYS A 1 98 ? 19.960 -1.363 -17.301 1.00 92.62 98 LYS A CA 1
ATOM 755 C C . LYS A 1 98 ? 18.510 -1.182 -16.889 1.00 92.62 98 LYS A C 1
ATOM 757 O O . LYS A 1 98 ? 17.613 -1.205 -17.731 1.00 92.62 98 LYS A O 1
ATOM 762 N N . SER A 1 99 ? 18.259 -1.025 -15.592 1.00 89.56 99 SER A N 1
ATOM 763 C CA . SER A 1 99 ? 16.917 -0.649 -15.147 1.00 89.56 99 SER A CA 1
ATOM 764 C C . SER A 1 99 ? 16.534 0.686 -15.786 1.00 89.56 99 SER A C 1
ATOM 766 O O . SER A 1 99 ? 17.339 1.619 -15.787 1.00 89.56 99 SER A O 1
ATOM 768 N N . ALA A 1 100 ? 15.328 0.785 -16.348 1.00 89.94 100 ALA A N 1
ATOM 769 C CA . ALA A 1 100 ? 14.857 2.047 -16.916 1.00 89.94 100 ALA A CA 1
ATOM 770 C C . ALA A 1 100 ? 14.567 3.094 -15.825 1.00 89.94 100 ALA A C 1
ATOM 772 O O . ALA A 1 100 ? 14.594 4.288 -16.105 1.00 89.94 100 ALA A O 1
ATOM 773 N N . TYR A 1 101 ? 14.324 2.639 -14.592 1.00 87.88 101 TYR A N 1
ATOM 774 C CA . TYR A 1 101 ? 13.948 3.466 -13.449 1.00 87.88 101 TYR A CA 1
ATOM 775 C C . TYR A 1 101 ? 14.655 2.982 -12.181 1.00 87.88 101 TYR A C 1
ATOM 777 O O . TYR A 1 101 ? 14.894 1.780 -12.022 1.00 87.88 101 TYR A O 1
ATOM 785 N N . LYS A 1 102 ? 14.916 3.887 -11.237 1.00 87.81 102 LYS A N 1
ATOM 786 C CA . LYS A 1 102 ? 15.164 3.498 -9.841 1.00 87.81 102 LYS A CA 1
ATOM 787 C C . LYS A 1 102 ? 13.807 3.260 -9.179 1.00 87.81 102 LYS A C 1
ATOM 789 O O . LYS A 1 102 ? 12.922 4.107 -9.278 1.00 87.81 102 LYS A O 1
ATOM 794 N N . LEU A 1 103 ? 13.624 2.102 -8.549 1.00 86.44 103 LEU A N 1
ATOM 795 C CA . LEU A 1 103 ? 12.379 1.745 -7.871 1.00 86.44 103 LEU A CA 1
ATOM 796 C C . LEU A 1 103 ? 12.569 1.878 -6.361 1.00 86.44 103 LEU A C 1
ATOM 798 O O . LEU A 1 103 ? 13.474 1.268 -5.800 1.00 86.44 103 LEU A O 1
ATOM 802 N N . THR A 1 104 ? 11.708 2.649 -5.706 1.00 88.62 104 THR A N 1
ATOM 803 C CA . THR A 1 104 ? 11.666 2.761 -4.243 1.00 88.62 104 THR A CA 1
ATOM 804 C C . THR A 1 104 ? 10.253 2.506 -3.722 1.00 88.62 104 THR A C 1
ATOM 806 O O . THR A 1 104 ? 9.286 2.426 -4.489 1.00 88.62 104 THR A O 1
ATOM 809 N N . VAL A 1 105 ? 10.121 2.333 -2.407 1.00 90.56 105 VAL A N 1
ATOM 810 C CA . VAL A 1 105 ? 8.829 2.159 -1.735 1.00 90.56 105 VAL A CA 1
ATOM 811 C C . VAL A 1 105 ? 8.645 3.285 -0.732 1.00 90.56 105 VAL A C 1
ATOM 813 O O . VAL A 1 105 ? 9.425 3.416 0.207 1.00 90.56 105 VAL A O 1
ATOM 816 N N . GLN A 1 106 ? 7.588 4.070 -0.912 1.00 92.19 106 GLN A N 1
ATOM 817 C CA . GLN A 1 106 ? 7.148 5.044 0.077 1.00 92.19 106 GLN A CA 1
ATOM 818 C C . GLN A 1 106 ? 6.184 4.371 1.056 1.00 92.19 106 GLN A C 1
ATOM 820 O O . GLN A 1 106 ? 5.350 3.556 0.652 1.00 92.19 106 GLN A O 1
ATOM 825 N N . LYS A 1 107 ? 6.293 4.716 2.341 1.00 93.81 107 LYS A N 1
ATOM 826 C CA . LYS A 1 107 ? 5.458 4.187 3.424 1.00 93.81 107 LYS A CA 1
ATOM 827 C C . LYS A 1 107 ? 4.674 5.330 4.078 1.00 93.81 107 LYS A C 1
ATOM 829 O O . LYS A 1 107 ? 5.215 6.420 4.237 1.00 93.81 107 LYS A O 1
ATOM 834 N N . LYS A 1 108 ? 3.424 5.076 4.468 1.00 91.69 108 LYS A N 1
ATOM 835 C CA . LYS A 1 108 ? 2.602 5.960 5.307 1.00 91.69 108 LYS A CA 1
ATOM 836 C C . LYS A 1 108 ? 2.063 5.136 6.469 1.00 91.69 108 LYS A C 1
ATOM 838 O O . LYS A 1 108 ? 1.366 4.150 6.245 1.00 91.69 108 LYS A O 1
ATOM 843 N N . ARG A 1 109 ? 2.395 5.519 7.700 1.00 95.81 109 ARG A N 1
ATOM 844 C CA . ARG A 1 109 ? 1.918 4.841 8.910 1.00 95.81 109 ARG A CA 1
ATOM 845 C C . ARG A 1 109 ? 0.707 5.579 9.468 1.00 95.81 109 ARG A C 1
ATOM 847 O 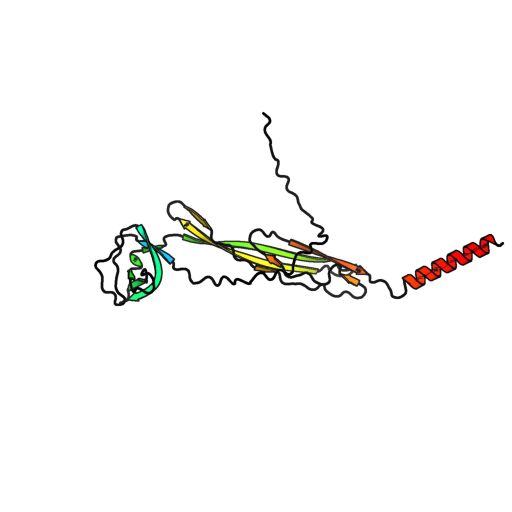O . ARG A 1 109 ? 0.776 6.782 9.690 1.00 95.81 109 ARG A O 1
ATOM 854 N N . LEU A 1 110 ? -0.375 4.844 9.689 1.00 93.25 110 LEU A N 1
ATOM 855 C CA . LEU A 1 110 ? -1.635 5.331 10.237 1.00 93.25 110 LEU A CA 1
ATOM 856 C C . LEU A 1 110 ? -1.879 4.679 11.591 1.00 93.25 110 LEU A C 1
ATOM 858 O O . LEU A 1 110 ? -1.684 3.469 11.737 1.00 93.25 110 LEU A O 1
ATOM 862 N N . THR A 1 111 ? -2.319 5.468 12.566 1.00 94.12 111 THR A N 1
ATOM 863 C CA . THR A 1 111 ? -2.562 4.994 13.932 1.00 94.12 111 THR A CA 1
ATOM 864 C C . THR A 1 111 ? -3.979 5.325 14.387 1.00 94.12 111 THR A C 1
ATOM 866 O O . THR A 1 111 ? -4.401 6.480 14.311 1.00 94.12 111 THR A O 1
ATOM 869 N N . ARG A 1 112 ? -4.681 4.322 14.921 1.00 96.75 112 ARG A N 1
ATOM 870 C CA . ARG A 1 112 ? -5.904 4.490 15.708 1.00 96.75 112 ARG A CA 1
ATOM 871 C C . ARG A 1 112 ? -5.592 4.266 17.181 1.00 96.75 112 ARG A C 1
ATOM 873 O O . ARG A 1 112 ? -5.098 3.203 17.546 1.00 96.75 112 ARG A O 1
ATOM 880 N N . THR A 1 113 ? -5.877 5.263 18.010 1.00 93.50 113 THR A N 1
ATOM 881 C CA . THR A 1 113 ? -5.697 5.211 19.466 1.00 93.50 113 THR A CA 1
ATOM 882 C C . THR A 1 113 ? -7.061 5.154 20.133 1.00 93.50 113 TH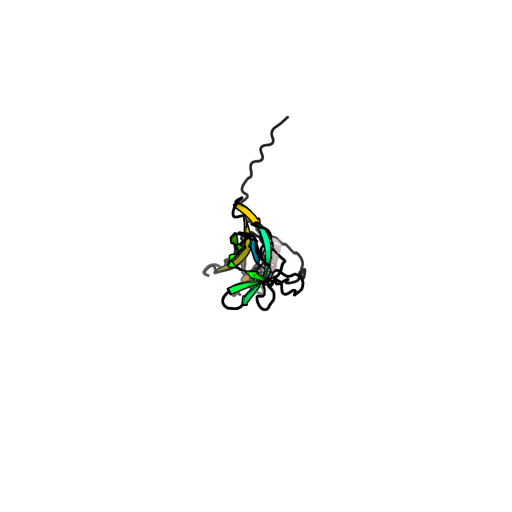R A C 1
ATOM 884 O O . THR A 1 113 ? -7.859 6.070 19.976 1.00 93.50 113 THR A O 1
ATOM 887 N N . ILE A 1 114 ? -7.335 4.100 20.885 1.00 92.75 114 ILE A N 1
ATOM 888 C CA . ILE A 1 114 ? -8.589 3.899 21.608 1.00 92.75 114 ILE A CA 1
ATOM 889 C C . ILE A 1 114 ? -8.290 4.061 23.093 1.00 92.75 114 ILE A C 1
ATOM 891 O O . ILE A 1 114 ? -7.485 3.308 23.631 1.00 92.75 114 ILE A O 1
ATOM 895 N N . LYS A 1 115 ? -8.912 5.042 23.743 1.00 90.94 115 LYS A N 1
ATOM 896 C CA . LYS A 1 115 ? -8.725 5.357 25.162 1.00 90.94 115 LYS A CA 1
ATOM 897 C C . LYS A 1 115 ? -9.974 4.964 25.944 1.00 90.94 115 LYS A C 1
ATOM 899 O O . LYS A 1 115 ? -11.044 5.518 25.697 1.00 90.94 115 LYS A O 1
ATOM 904 N N . PHE A 1 116 ? -9.835 4.063 26.906 1.00 89.25 116 PHE A N 1
ATOM 905 C CA . PHE A 1 116 ? -10.897 3.694 27.837 1.00 89.25 116 PHE A CA 1
ATOM 906 C C . PHE A 1 116 ? -10.758 4.508 29.123 1.00 89.25 116 PHE A C 1
ATOM 908 O O . PHE A 1 116 ? -9.825 4.311 29.904 1.00 89.25 116 PHE A O 1
ATOM 915 N N . LYS A 1 117 ? -11.698 5.429 29.344 1.00 87.19 117 LYS A N 1
ATOM 916 C CA . LYS A 1 117 ? -11.830 6.200 30.583 1.00 87.19 117 LYS A CA 1
ATOM 917 C C . LYS A 1 117 ? -12.669 5.397 31.571 1.00 87.19 117 LYS A C 1
ATOM 919 O O . LYS A 1 117 ? -13.892 5.532 31.606 1.00 87.19 117 LYS A O 1
ATOM 924 N N . LEU A 1 118 ? -12.004 4.510 32.304 1.00 81.62 118 LEU A N 1
ATOM 925 C CA . LEU A 1 118 ? -12.647 3.687 33.321 1.00 81.62 118 LEU A CA 1
ATOM 926 C C . LEU A 1 118 ? -13.055 4.529 34.552 1.00 81.62 118 LEU A C 1
ATOM 928 O O . LEU A 1 118 ? -12.523 5.623 34.751 1.00 81.62 118 LEU A O 1
ATOM 932 N N . PRO A 1 119 ? -14.009 4.043 35.367 1.00 80.06 119 PRO A N 1
ATOM 933 C CA . PRO A 1 119 ? -14.437 4.715 36.596 1.00 80.06 119 PRO A CA 1
ATOM 934 C C . PRO A 1 119 ? -13.293 4.920 37.603 1.00 80.06 119 PRO A C 1
ATOM 936 O O . PRO A 1 119 ? -12.293 4.200 37.556 1.00 80.06 119 PRO A O 1
ATOM 939 N N . LYS A 1 120 ? -13.463 5.882 38.527 1.00 73.25 120 LYS A N 1
ATOM 940 C CA . LYS A 1 120 ? -12.458 6.264 39.541 1.00 73.25 120 LYS A CA 1
ATOM 941 C C . LYS A 1 120 ? -11.854 5.034 40.240 1.00 73.25 120 LYS A C 1
ATOM 943 O O . LYS A 1 120 ? -12.577 4.114 40.612 1.00 73.25 120 LYS A O 1
ATOM 948 N N . GLY A 1 121 ? -10.526 5.030 40.384 1.00 64.38 121 GLY A N 1
ATOM 949 C CA . GLY A 1 121 ? -9.748 3.934 40.980 1.00 64.38 121 GLY A CA 1
ATOM 950 C C . GLY A 1 121 ? -9.259 2.866 39.992 1.00 64.38 12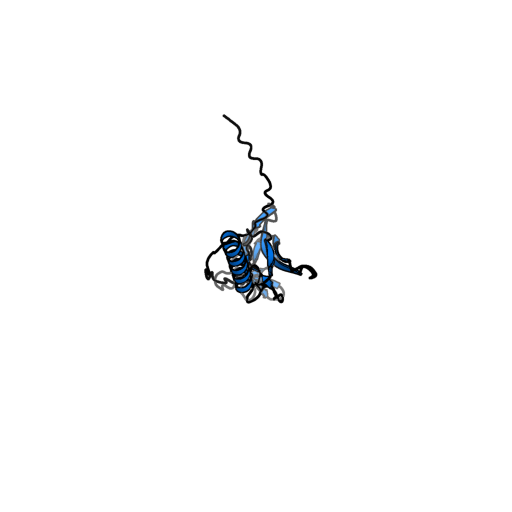1 GLY A C 1
ATOM 951 O O . GLY A 1 121 ? -8.426 2.043 40.357 1.00 64.38 121 GLY A O 1
ATOM 952 N N . LYS A 1 122 ? -9.712 2.876 38.728 1.00 70.31 122 LYS A N 1
ATOM 953 C CA . LYS A 1 122 ? -9.226 1.948 37.691 1.00 70.31 122 LYS A CA 1
ATOM 954 C C . LYS A 1 122 ? -8.262 2.638 36.727 1.00 70.31 122 LYS A C 1
ATOM 956 O O . LYS A 1 122 ? -8.512 3.752 36.273 1.00 70.31 122 LYS A O 1
ATOM 961 N N . ARG A 1 123 ? -7.167 1.951 36.379 1.00 72.50 123 ARG A N 1
ATOM 962 C CA . ARG A 1 123 ? -6.167 2.450 35.420 1.00 72.50 123 ARG A CA 1
ATOM 963 C C . ARG A 1 123 ? -6.803 2.651 34.045 1.00 72.50 123 ARG A C 1
ATOM 965 O O . ARG A 1 123 ? -7.444 1.739 33.531 1.00 72.50 123 ARG A O 1
ATOM 972 N N . ALA A 1 124 ? -6.606 3.826 33.448 1.00 76.62 124 ALA A N 1
ATOM 973 C CA . ALA A 1 124 ? -7.005 4.076 32.068 1.00 76.62 124 ALA A CA 1
ATOM 974 C C . ALA A 1 124 ? -6.268 3.114 31.125 1.00 76.62 124 ALA A C 1
ATOM 976 O O . ALA A 1 124 ? -5.066 2.894 31.264 1.00 76.62 124 ALA A O 1
ATOM 977 N N . GLU A 1 125 ? -6.986 2.557 30.155 1.00 85.12 125 GLU A N 1
ATOM 978 C CA . GLU A 1 125 ? -6.421 1.625 29.179 1.00 85.12 125 GLU A CA 1
ATOM 979 C C . GLU A 1 125 ? -6.361 2.279 27.801 1.00 85.12 125 GLU A C 1
ATOM 981 O O . GLU A 1 125 ? -7.275 3.007 27.398 1.00 85.12 125 GLU A O 1
ATOM 986 N N . VAL A 1 126 ? -5.282 2.015 27.062 1.00 91.94 126 VAL A N 1
ATOM 987 C CA . VAL A 1 126 ? -5.087 2.550 25.716 1.00 91.94 126 VAL A CA 1
ATOM 988 C C . VAL A 1 126 ? -4.715 1.431 24.754 1.00 91.94 126 VAL A C 1
ATOM 990 O O . VAL A 1 126 ? -3.654 0.827 24.876 1.00 91.94 126 VAL A O 1
ATOM 993 N N . ILE A 1 127 ? -5.549 1.214 23.738 1.00 92.81 127 ILE A N 1
ATOM 994 C CA . ILE A 1 127 ? -5.260 0.296 22.633 1.00 92.81 127 ILE A CA 1
ATOM 995 C C . ILE A 1 127 ? -4.803 1.113 21.426 1.00 92.81 127 ILE A C 1
ATOM 997 O O . ILE A 1 127 ? -5.523 1.988 20.943 1.00 92.81 127 ILE A O 1
ATOM 1001 N N . LYS A 1 128 ? -3.610 0.815 20.904 1.00 96.06 128 LYS A N 1
ATOM 1002 C CA . LYS A 1 128 ? -3.093 1.408 19.663 1.00 96.06 128 LYS A CA 1
ATOM 1003 C C . LYS A 1 128 ? -3.126 0.377 18.542 1.00 96.06 128 LYS A C 1
ATOM 1005 O O . LYS A 1 128 ? -2.600 -0.719 18.684 1.00 96.06 128 LYS A O 1
ATOM 1010 N N . GLN A 1 129 ? -3.704 0.747 17.407 1.00 94.25 129 GLN A N 1
ATOM 1011 C CA . GLN A 1 129 ? -3.704 -0.059 16.190 1.00 94.25 129 GLN A CA 1
ATOM 1012 C C . GLN A 1 129 ? -2.976 0.692 15.085 1.00 94.25 129 GLN A C 1
ATOM 1014 O O . GLN A 1 129 ? -3.314 1.834 14.773 1.00 94.25 129 GLN A O 1
ATOM 1019 N N . THR A 1 130 ? -1.980 0.052 14.484 1.00 95.88 130 THR A N 1
ATOM 1020 C CA . THR A 1 130 ? -1.151 0.645 13.437 1.00 95.88 130 THR A CA 1
ATOM 1021 C C . THR A 1 130 ? -1.328 -0.102 12.126 1.00 95.88 130 THR A C 1
ATOM 1023 O O . THR A 1 130 ? -1.393 -1.327 12.080 1.00 95.88 130 THR A O 1
ATOM 1026 N N . VAL A 1 131 ? -1.407 0.655 11.038 1.00 93.62 131 VAL A N 1
ATOM 1027 C CA . VAL A 1 131 ? -1.426 0.129 9.672 1.00 93.62 131 VAL A CA 1
ATOM 1028 C C . VAL A 1 131 ? -0.397 0.907 8.866 1.00 93.62 131 VAL A C 1
ATOM 1030 O O . VAL A 1 131 ? -0.381 2.136 8.891 1.00 93.62 131 VAL A O 1
ATOM 1033 N N . THR A 1 132 ? 0.465 0.197 8.140 1.00 94.19 132 THR A N 1
ATOM 1034 C CA . THR A 1 132 ? 1.438 0.817 7.233 1.00 94.19 132 THR A CA 1
ATOM 1035 C C . THR A 1 132 ? 0.994 0.622 5.795 1.00 94.19 132 THR A C 1
ATOM 1037 O O . THR A 1 132 ? 1.075 -0.481 5.255 1.00 94.19 132 THR A O 1
ATOM 1040 N N . LEU A 1 133 ? 0.577 1.711 5.159 1.00 90.56 133 LEU A N 1
ATOM 1041 C CA . LEU A 1 133 ? 0.311 1.751 3.731 1.00 90.56 133 LEU A CA 1
ATOM 1042 C C . LEU A 1 133 ? 1.624 1.917 2.969 1.00 90.56 133 LEU A C 1
ATOM 1044 O O . LEU A 1 133 ? 2.558 2.571 3.444 1.00 90.56 133 LEU A O 1
ATOM 1048 N N . LYS A 1 134 ? 1.709 1.324 1.781 1.00 91.44 134 LYS A N 1
ATOM 1049 C CA . LYS A 1 134 ? 2.892 1.367 0.919 1.00 91.44 134 LYS A CA 1
ATOM 1050 C C . LYS A 1 134 ? 2.488 1.774 -0.494 1.00 91.44 134 LYS A C 1
ATOM 1052 O O . LYS A 1 134 ? 1.430 1.374 -0.968 1.00 91.44 134 LYS A O 1
ATOM 1057 N N . ARG A 1 135 ? 3.340 2.519 -1.194 1.00 91.06 135 ARG A N 1
ATOM 1058 C CA . ARG A 1 135 ? 3.257 2.690 -2.653 1.00 91.06 135 ARG A CA 1
ATOM 1059 C C . ARG A 1 135 ? 4.635 2.594 -3.281 1.00 91.06 135 ARG A C 1
ATOM 1061 O O . ARG A 1 135 ? 5.630 2.994 -2.679 1.00 91.06 135 ARG A O 1
ATOM 1068 N N . ARG A 1 136 ? 4.699 2.076 -4.504 1.00 86.69 136 ARG A N 1
ATOM 1069 C CA . ARG A 1 136 ? 5.933 2.069 -5.300 1.00 86.69 136 ARG A CA 1
ATOM 1070 C C . ARG A 1 136 ? 6.159 3.446 -5.923 1.00 86.69 136 ARG A C 1
ATOM 1072 O O . ARG A 1 136 ? 5.198 4.095 -6.330 1.00 86.69 136 ARG A O 1
ATOM 1079 N N . VAL A 1 137 ? 7.413 3.861 -6.038 1.00 90.00 137 VAL A N 1
ATOM 1080 C CA . VAL A 1 137 ? 7.820 5.105 -6.701 1.00 90.00 137 VAL A CA 1
ATOM 1081 C C . VAL A 1 137 ? 8.883 4.771 -7.736 1.00 90.00 137 VAL A C 1
ATOM 1083 O O . VAL A 1 137 ? 9.901 4.159 -7.412 1.00 90.00 137 VAL A O 1
ATOM 1086 N N . LYS A 1 138 ? 8.633 5.143 -8.991 1.00 90.06 138 LYS A N 1
ATOM 1087 C CA . LYS A 1 138 ? 9.621 5.068 -10.070 1.00 90.06 138 LYS A CA 1
ATOM 1088 C C . LYS A 1 138 ? 10.288 6.427 -10.196 1.00 90.06 138 LYS A C 1
ATOM 1090 O O . LYS A 1 138 ? 9.591 7.432 -10.263 1.00 90.06 138 LYS A O 1
ATOM 1095 N N . ILE A 1 139 ? 11.611 6.445 -10.232 1.00 89.50 139 ILE A N 1
ATOM 1096 C CA . ILE A 1 139 ? 12.405 7.660 -10.398 1.00 89.50 139 ILE A CA 1
ATOM 1097 C C . ILE A 1 139 ? 13.156 7.540 -11.720 1.00 89.50 139 ILE A C 1
ATOM 1099 O O . ILE A 1 139 ? 13.896 6.566 -11.919 1.00 89.50 139 ILE A O 1
ATOM 1103 N N . ASP A 1 140 ? 12.955 8.502 -12.621 1.00 87.88 140 ASP A N 1
ATOM 1104 C CA . ASP A 1 140 ? 13.769 8.601 -13.830 1.00 87.88 140 ASP A CA 1
ATOM 1105 C C . ASP A 1 140 ? 15.210 8.968 -13.433 1.00 87.88 140 ASP A C 1
ATOM 1107 O O . ASP A 1 140 ? 15.429 9.959 -12.730 1.00 87.88 140 ASP A O 1
ATOM 1111 N N . PRO A 1 141 ? 16.220 8.173 -13.823 1.00 86.00 141 PRO A N 1
ATOM 1112 C CA . PRO A 1 141 ? 17.588 8.407 -13.381 1.00 86.00 141 PRO A CA 1
ATOM 1113 C C . PRO A 1 141 ? 18.203 9.697 -13.943 1.00 86.00 141 PRO A C 1
ATOM 1115 O O . PRO A 1 141 ? 19.124 10.219 -13.309 1.00 86.00 141 PRO A O 1
ATOM 1118 N N . LYS A 1 142 ? 17.716 10.200 -15.089 1.00 87.88 142 LYS A N 1
ATOM 1119 C CA . LYS A 1 142 ? 18.194 11.433 -15.729 1.00 87.88 142 LYS A CA 1
ATOM 1120 C C . LYS A 1 142 ? 17.460 12.654 -15.186 1.00 87.88 142 LYS A C 1
ATOM 1122 O O . LYS A 1 142 ? 18.093 13.509 -14.588 1.00 87.88 142 LYS A O 1
ATOM 1127 N N . THR A 1 143 ? 16.137 12.703 -15.343 1.00 92.19 143 THR A N 1
ATOM 1128 C CA . THR A 1 143 ? 15.342 13.900 -15.000 1.00 92.19 143 THR A CA 1
ATOM 1129 C C . THR A 1 143 ? 14.993 13.991 -13.518 1.00 92.19 143 THR A C 1
ATOM 1131 O O . THR A 1 143 ? 14.457 14.998 -13.074 1.00 92.19 143 THR A O 1
ATOM 1134 N N . LYS A 1 144 ? 15.233 12.922 -12.745 1.00 92.69 144 LYS A N 1
ATOM 1135 C CA . LYS A 1 144 ? 14.831 12.774 -11.333 1.00 92.69 144 LYS A CA 1
ATOM 1136 C C . LYS A 1 144 ? 13.318 12.858 -11.088 1.00 92.69 144 LYS A C 1
ATOM 1138 O O . LYS A 1 144 ? 12.886 12.787 -9.935 1.00 92.69 144 LYS A O 1
ATOM 1143 N N . GLN A 1 145 ? 12.504 12.921 -12.145 1.00 93.75 145 GLN A N 1
ATOM 1144 C CA . GLN A 1 145 ? 11.048 12.926 -12.051 1.00 93.75 145 GLN A CA 1
ATOM 1145 C C . GLN A 1 145 ? 10.534 11.638 -11.397 1.00 93.75 145 GLN A C 1
ATOM 1147 O O . GLN A 1 145 ? 11.043 10.539 -11.647 1.00 93.75 145 GLN A O 1
ATOM 1152 N N . LYS A 1 146 ? 9.512 11.783 -10.546 1.00 93.44 146 LYS A N 1
ATOM 1153 C CA . LYS A 1 146 ? 8.915 10.692 -9.770 1.00 93.44 146 LYS A CA 1
ATOM 1154 C C . LYS A 1 146 ? 7.533 10.349 -10.309 1.00 93.44 146 LYS A C 1
ATOM 1156 O O . LYS A 1 146 ? 6.656 11.203 -10.364 1.00 93.44 146 LYS A O 1
ATOM 1161 N N . THR A 1 147 ? 7.310 9.076 -10.607 1.00 91.31 147 THR A N 1
ATOM 1162 C CA . THR A 1 147 ? 5.985 8.531 -10.914 1.00 91.31 147 THR A CA 1
ATOM 1163 C C . THR A 1 147 ? 5.527 7.647 -9.763 1.00 91.31 147 THR A C 1
ATOM 1165 O O . THR A 1 147 ? 6.201 6.678 -9.395 1.00 91.31 147 THR A O 1
ATOM 1168 N N . TYR A 1 148 ? 4.370 7.973 -9.193 1.00 89.50 148 TYR A N 1
ATOM 1169 C CA . TYR A 1 148 ? 3.821 7.287 -8.029 1.00 89.50 148 TYR A CA 1
ATOM 1170 C C . TYR A 1 148 ? 2.839 6.192 -8.441 1.00 89.50 148 TYR A C 1
ATOM 1172 O O . TYR A 1 148 ? 1.932 6.414 -9.237 1.00 89.50 148 TYR A O 1
ATOM 1180 N N . GLY A 1 149 ? 3.015 5.000 -7.876 1.00 86.69 149 GLY A N 1
ATOM 1181 C CA . GLY A 1 149 ? 2.022 3.935 -7.949 1.00 86.69 149 GLY A CA 1
ATOM 1182 C C . GLY A 1 149 ? 0.867 4.155 -6.971 1.00 86.69 149 GLY A C 1
ATOM 1183 O O . GLY A 1 149 ? 0.911 5.036 -6.107 1.00 86.69 149 GLY A O 1
ATOM 1184 N N . LYS A 1 150 ? -0.149 3.294 -7.076 1.00 88.94 150 LYS A N 1
ATOM 1185 C CA . LYS A 1 150 ? -1.278 3.264 -6.139 1.00 88.94 150 LYS A CA 1
ATOM 1186 C C . LYS A 1 150 ? -0.803 2.891 -4.729 1.00 88.94 150 LYS A C 1
ATOM 1188 O O . LYS A 1 150 ? 0.095 2.059 -4.567 1.00 88.94 150 LYS A O 1
ATOM 1193 N N . TRP A 1 151 ? -1.405 3.517 -3.722 1.00 89.19 151 TRP A N 1
ATOM 1194 C CA . TRP A 1 151 ? -1.244 3.112 -2.327 1.00 89.19 151 TRP A CA 1
ATOM 1195 C C . TRP A 1 151 ? -1.950 1.783 -2.069 1.00 89.19 151 TRP A C 1
ATOM 1197 O O . TRP A 1 151 ? -3.016 1.522 -2.622 1.00 89.19 151 TRP A O 1
ATOM 1207 N N . THR A 1 152 ? -1.372 0.958 -1.199 1.00 86.31 152 THR A N 1
ATOM 1208 C CA . THR A 1 152 ? -2.111 -0.134 -0.564 1.00 86.31 152 THR A CA 1
ATOM 1209 C C . THR A 1 152 ? -3.178 0.438 0.368 1.00 86.31 152 THR A C 1
ATOM 1211 O O . THR A 1 152 ? -3.035 1.549 0.880 1.00 86.31 152 THR A O 1
ATOM 1214 N N . VAL A 1 153 ? -4.214 -0.351 0.629 1.00 88.88 153 VAL A N 1
ATOM 1215 C CA . VAL A 1 153 ? -5.186 -0.115 1.705 1.00 88.88 153 VAL A CA 1
ATOM 1216 C C . VAL A 1 153 ? -4.837 -0.984 2.914 1.00 88.88 153 VAL A C 1
ATOM 1218 O O . VAL A 1 153 ? -4.022 -1.904 2.808 1.00 88.88 153 VAL A O 1
ATOM 1221 N N . GLY A 1 154 ? -5.432 -0.700 4.065 1.00 85.31 154 GLY A N 1
ATOM 1222 C CA . GLY A 1 154 ? -5.368 -1.591 5.222 1.00 85.31 154 GLY A CA 1
ATOM 1223 C C . GLY A 1 154 ? -6.598 -1.446 6.104 1.00 85.31 154 GLY A C 1
ATOM 1224 O O . GLY A 1 154 ? -7.524 -0.721 5.755 1.00 85.31 154 GLY A O 1
ATOM 1225 N N . THR A 1 155 ? -6.615 -2.128 7.245 1.00 90.94 155 THR A N 1
ATOM 1226 C CA . THR A 1 155 ? -7.803 -2.189 8.104 1.00 90.94 155 THR A CA 1
ATOM 1227 C C . THR A 1 155 ? -7.405 -2.159 9.571 1.00 90.94 155 THR A C 1
ATOM 1229 O O . THR A 1 155 ? -6.555 -2.936 10.009 1.00 90.94 155 THR A O 1
ATOM 1232 N N . TRP A 1 156 ? -8.049 -1.298 10.354 1.00 91.00 156 TRP A N 1
ATOM 1233 C CA . TRP A 1 156 ? -8.048 -1.398 11.809 1.00 91.00 156 TRP A CA 1
ATOM 1234 C C . TRP A 1 156 ? -9.156 -2.353 12.250 1.00 91.00 156 TRP A C 1
ATOM 1236 O O . TRP A 1 156 ? -10.316 -2.170 11.887 1.00 91.00 156 TRP A O 1
ATOM 1246 N N . LYS A 1 157 ? -8.809 -3.385 13.025 1.00 91.75 157 LYS A N 1
ATOM 1247 C CA . LYS A 1 157 ? -9.750 -4.430 13.463 1.00 91.75 157 LYS A CA 1
ATOM 1248 C C . LYS A 1 157 ? -10.7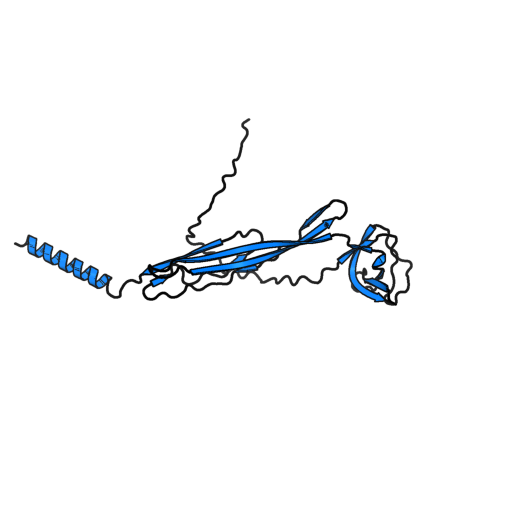57 -3.897 14.478 1.00 91.75 157 LYS A C 1
ATOM 1250 O O . LYS A 1 157 ? -10.401 -3.038 15.278 1.00 91.75 157 LYS A O 1
ATOM 1255 N N . ALA A 1 158 ? -11.971 -4.441 14.503 1.00 92.06 158 ALA A N 1
ATOM 1256 C CA . ALA A 1 158 ? -12.953 -4.106 15.533 1.00 92.06 158 ALA A CA 1
ATOM 1257 C C . ALA A 1 158 ? -12.407 -4.375 16.949 1.00 92.06 158 ALA A C 1
ATOM 1259 O O . ALA A 1 158 ? -11.630 -5.308 17.151 1.00 92.06 158 ALA A O 1
ATOM 1260 N N . VAL A 1 159 ? -12.830 -3.569 17.922 1.00 90.44 159 VAL A N 1
ATOM 1261 C CA . VAL A 1 159 ? -12.441 -3.692 19.335 1.00 90.44 159 VAL A CA 1
ATOM 1262 C C . VAL A 1 159 ? -13.704 -3.674 20.184 1.00 90.44 159 VAL A C 1
ATOM 1264 O O . VAL A 1 159 ? -14.507 -2.750 20.079 1.00 90.44 159 VAL A O 1
ATOM 1267 N N . ARG A 1 160 ? -13.903 -4.695 21.018 1.00 92.12 160 ARG A N 1
ATOM 1268 C CA . ARG A 1 160 ? -14.990 -4.702 22.007 1.00 92.12 160 ARG A CA 1
ATOM 1269 C C . ARG A 1 160 ? -14.562 -3.898 23.229 1.00 92.12 160 ARG A C 1
ATOM 1271 O O . ARG A 1 160 ? -13.419 -4.010 23.666 1.00 92.12 160 ARG A O 1
ATOM 1278 N N . ALA A 1 161 ? -15.472 -3.095 23.769 1.00 87.62 161 ALA A N 1
ATOM 1279 C CA . ALA A 1 161 ? -15.239 -2.441 25.045 1.00 87.62 161 ALA A CA 1
ATOM 1280 C C . ALA A 1 161 ? -15.191 -3.491 26.160 1.00 87.62 161 ALA A C 1
ATOM 1282 O O . ALA A 1 161 ? -15.946 -4.468 26.147 1.00 87.62 161 ALA A O 1
ATOM 1283 N N . ARG A 1 162 ? -14.287 -3.299 27.122 1.00 82.50 162 ARG A N 1
ATOM 1284 C CA . ARG A 1 162 ? -14.206 -4.174 28.293 1.00 82.50 162 ARG A CA 1
ATOM 1285 C C . ARG A 1 162 ? -15.461 -4.031 29.142 1.00 82.50 162 ARG A C 1
ATOM 1287 O O . ARG A 1 162 ? -16.067 -2.970 29.236 1.00 82.50 162 ARG A O 1
ATOM 1294 N N . LYS A 1 163 ? -15.844 -5.121 29.797 1.00 84.19 163 LYS A N 1
ATOM 1295 C CA . LYS A 1 163 ? -16.891 -5.075 30.815 1.00 84.19 163 LYS A CA 1
ATOM 1296 C C . LYS A 1 163 ? -16.323 -4.426 32.079 1.00 84.19 163 LYS A C 1
ATOM 1298 O O . LYS A 1 163 ? -15.193 -4.706 32.472 1.00 84.19 163 LYS A O 1
ATOM 1303 N N . ALA A 1 164 ? -17.121 -3.584 32.725 1.00 84.94 164 ALA A N 1
ATOM 1304 C CA . ALA A 1 164 ? -16.817 -3.014 34.031 1.00 84.94 164 ALA A CA 1
ATOM 1305 C C . ALA A 1 164 ? -18.028 -3.229 34.948 1.00 84.94 164 ALA A C 1
ATOM 1307 O O . ALA A 1 164 ? -19.129 -2.787 34.629 1.00 84.94 164 ALA A O 1
ATOM 1308 N N . ALA A 1 165 ? -17.838 -3.938 36.066 1.00 85.81 165 ALA A N 1
ATOM 1309 C CA . ALA A 1 165 ? -18.916 -4.255 37.005 1.00 85.81 165 ALA A CA 1
ATOM 1310 C C . ALA A 1 165 ? -19.618 -2.981 37.498 1.00 85.81 165 ALA A C 1
ATOM 1312 O O . ALA A 1 165 ? -18.948 -2.042 37.916 1.00 85.81 165 ALA A O 1
ATOM 1313 N N . GLY A 1 166 ? -20.951 -2.942 37.413 1.00 87.31 166 GLY A N 1
ATOM 1314 C CA . GLY A 1 166 ? -21.754 -1.769 37.778 1.00 87.31 166 GLY A CA 1
ATOM 1315 C C . GLY A 1 166 ? -21.720 -0.608 36.776 1.00 87.31 166 GLY A C 1
ATOM 1316 O O . GLY A 1 166 ? -22.340 0.418 37.042 1.00 87.31 166 GLY A O 1
ATOM 1317 N N . TYR A 1 167 ? -21.045 -0.750 35.630 1.00 89.12 167 TYR A N 1
ATOM 1318 C CA . TYR A 1 167 ? -20.944 0.290 34.603 1.00 89.12 167 TYR A CA 1
ATOM 1319 C C . TYR A 1 167 ? -21.286 -0.234 33.201 1.00 89.12 167 TYR A C 1
ATOM 1321 O O . TYR A 1 167 ? -21.170 -1.425 32.904 1.00 89.12 167 TYR A O 1
ATOM 1329 N N . GLN A 1 168 ? -21.698 0.676 32.325 1.00 89.88 168 GLN A N 1
ATOM 1330 C CA . GLN A 1 168 ? -21.945 0.447 30.907 1.00 89.88 168 GLN A CA 1
ATOM 1331 C C . GLN A 1 168 ? -21.061 1.391 30.076 1.00 89.88 168 GLN A C 1
ATOM 1333 O O . GLN A 1 168 ? -20.999 2.585 30.383 1.00 89.88 168 GLN A O 1
ATOM 1338 N N . PRO A 1 169 ? -20.343 0.885 29.057 1.00 90.75 169 PRO A N 1
ATOM 1339 C CA . PRO A 1 169 ? -19.552 1.734 28.176 1.00 90.75 169 PRO A CA 1
ATOM 1340 C C . PRO A 1 169 ? -20.451 2.570 27.256 1.00 90.75 169 PRO A C 1
ATOM 1342 O O . PRO A 1 169 ? -21.531 2.122 26.876 1.00 90.75 169 PRO A O 1
ATOM 1345 N N . SER A 1 170 ? -19.965 3.736 26.824 1.00 89.25 170 SER A N 1
ATOM 1346 C CA . SER A 1 170 ? -20.645 4.588 25.836 1.00 89.25 170 SER A CA 1
ATOM 1347 C C . SER A 1 170 ? -20.842 3.893 24.488 1.00 89.25 170 SER A C 1
ATOM 1349 O O . SER A 1 170 ? -21.825 4.136 23.800 1.00 89.25 170 SER A O 1
ATOM 1351 N N . VAL A 1 171 ? -19.917 3.001 24.123 1.00 87.06 171 VAL A N 1
ATOM 1352 C CA . VAL A 1 171 ? -20.012 2.130 22.949 1.00 87.06 171 VAL A CA 1
ATOM 1353 C C . VAL A 1 171 ? -19.537 0.728 23.311 1.00 87.06 171 VAL A C 1
ATOM 1355 O O . VAL A 1 171 ? -18.434 0.546 23.824 1.00 87.06 171 VAL A O 1
ATOM 1358 N N . ALA A 1 172 ? -20.350 -0.291 23.033 1.00 87.62 172 ALA A N 1
ATOM 1359 C CA . ALA A 1 172 ? -19.998 -1.682 23.337 1.00 87.62 172 ALA A CA 1
ATOM 1360 C C . ALA A 1 172 ? -18.940 -2.253 22.376 1.00 87.62 172 ALA A C 1
ATOM 1362 O O . ALA A 1 172 ? -18.145 -3.123 22.742 1.00 87.62 172 ALA A O 1
ATOM 1363 N N . LYS A 1 173 ? -18.915 -1.768 21.131 1.00 90.00 173 LYS A N 1
ATOM 1364 C CA . LYS A 1 173 ? -18.008 -2.231 20.081 1.00 90.00 173 LYS A CA 1
ATOM 1365 C C . LYS A 1 173 ? -17.597 -1.061 19.202 1.00 90.00 173 LYS A C 1
ATOM 1367 O O . LYS A 1 173 ? -18.435 -0.372 18.636 1.00 90.00 173 LYS A O 1
ATOM 1372 N N . ILE A 1 174 ? -16.294 -0.890 19.046 1.00 89.12 174 ILE A N 1
ATOM 1373 C CA . ILE A 1 174 ? -15.697 -0.003 18.055 1.00 89.12 174 ILE A CA 1
ATOM 1374 C C . ILE A 1 174 ? -15.550 -0.826 16.772 1.00 89.12 174 ILE A C 1
ATOM 1376 O O . ILE A 1 174 ? -14.861 -1.855 16.796 1.00 89.12 174 ILE A O 1
ATOM 1380 N N . PRO A 1 175 ? -16.192 -0.435 15.660 1.00 86.06 175 PRO A N 1
ATOM 1381 C CA . PRO A 1 175 ? -16.176 -1.226 14.440 1.00 86.06 175 PRO A CA 1
ATOM 1382 C C . PRO A 1 175 ? -14.778 -1.298 13.812 1.00 86.06 175 PRO A C 1
ATOM 1384 O O . PRO A 1 175 ? -13.854 -0.536 14.136 1.00 86.06 175 PRO A O 1
ATOM 1387 N N . ALA A 1 176 ? -14.616 -2.266 12.911 1.00 88.19 176 ALA A N 1
ATOM 1388 C CA . ALA A 1 176 ? -13.466 -2.283 12.023 1.00 88.19 176 ALA A CA 1
ATOM 1389 C C . ALA A 1 176 ? -13.554 -1.087 11.064 1.00 88.19 176 ALA A C 1
ATOM 1391 O O . ALA A 1 176 ? -14.650 -0.656 10.719 1.00 88.19 176 ALA A O 1
ATOM 1392 N N . LEU A 1 177 ? -12.410 -0.552 10.645 1.00 84.06 177 LEU A N 1
ATOM 1393 C CA . LEU A 1 177 ? -12.356 0.574 9.716 1.00 84.06 177 LEU A CA 1
ATOM 1394 C C . LEU A 1 177 ? -11.272 0.330 8.671 1.00 84.06 177 LEU A C 1
ATOM 1396 O O . LEU A 1 177 ? -10.104 0.134 9.019 1.00 84.06 177 LEU A O 1
ATOM 1400 N N . GLN A 1 178 ? -11.658 0.335 7.398 1.00 89.12 178 GLN A N 1
ATOM 1401 C CA . GLN A 1 178 ? -10.710 0.339 6.291 1.00 89.12 178 GLN A CA 1
ATOM 1402 C C . GLN A 1 178 ? -10.069 1.724 6.166 1.00 89.12 178 GLN A C 1
ATOM 1404 O O . GLN A 1 178 ? -10.728 2.749 6.314 1.00 89.12 178 GLN A O 1
ATOM 1409 N N . VAL A 1 179 ? -8.768 1.749 5.897 1.00 85.31 179 VAL A N 1
ATOM 1410 C CA . VAL A 1 179 ? -7.963 2.965 5.823 1.00 85.31 179 VAL A CA 1
ATOM 1411 C C . VAL A 1 179 ? -7.194 3.033 4.511 1.00 85.31 179 VAL A C 1
ATOM 1413 O O . VAL A 1 179 ? -6.706 2.025 3.988 1.00 85.31 179 VAL A O 1
ATOM 1416 N N . ASN A 1 180 ? -7.082 4.246 3.980 1.00 89.06 180 ASN A N 1
ATOM 1417 C CA . ASN A 1 180 ? -6.426 4.554 2.716 1.00 89.06 180 ASN A CA 1
ATOM 1418 C C . ASN A 1 180 ? -5.462 5.746 2.884 1.00 89.06 180 ASN A C 1
ATOM 1420 O O . ASN A 1 180 ? -5.212 6.231 3.989 1.00 89.06 180 ASN A O 1
ATOM 1424 N N . SER A 1 181 ? -4.877 6.224 1.786 1.00 85.62 181 SER A N 1
ATOM 1425 C CA . SER A 1 181 ? -3.885 7.302 1.836 1.00 85.62 181 SER A CA 1
ATOM 1426 C C . SER A 1 181 ? -4.427 8.662 2.270 1.00 85.62 181 SER A C 1
ATOM 1428 O O . SER A 1 181 ? -3.620 9.513 2.644 1.00 85.62 181 SER A O 1
ATOM 1430 N N . GLN A 1 182 ? -5.739 8.878 2.230 1.00 89.38 182 GLN A N 1
ATOM 1431 C CA . GLN A 1 182 ? -6.396 10.103 2.694 1.00 89.38 182 GLN A CA 1
ATOM 1432 C C . GLN A 1 182 ? -6.751 10.027 4.183 1.00 89.38 182 GLN A C 1
ATOM 1434 O O . GLN A 1 182 ? -6.857 11.057 4.837 1.00 89.38 182 GLN A O 1
ATOM 1439 N N . THR A 1 183 ? -6.842 8.823 4.756 1.00 85.12 183 THR A N 1
ATOM 1440 C CA . THR A 1 183 ? -7.085 8.647 6.190 1.00 85.12 183 THR A CA 1
ATOM 1441 C C . THR A 1 183 ? -5.944 9.260 7.018 1.00 85.12 183 THR A C 1
ATOM 1443 O O . THR A 1 183 ? -4.755 9.051 6.731 1.00 85.12 183 THR A O 1
ATOM 1446 N N . GLY A 1 184 ? -6.318 10.033 8.041 1.00 85.44 184 GLY A N 1
ATOM 1447 C CA . GLY A 1 184 ? -5.431 10.542 9.087 1.00 85.44 184 GLY A CA 1
ATOM 1448 C C . GLY A 1 184 ? -5.328 9.600 10.290 1.00 85.44 184 GLY A C 1
ATOM 1449 O O . GLY A 1 184 ? -5.867 8.494 10.292 1.00 85.44 184 GLY A O 1
ATOM 1450 N N . ASN A 1 185 ? -4.627 10.038 11.334 1.00 90.44 185 ASN A N 1
ATOM 1451 C CA . ASN A 1 185 ? -4.657 9.339 12.619 1.00 90.44 185 ASN A CA 1
ATOM 1452 C C . ASN A 1 185 ? -6.002 9.580 13.313 1.00 90.44 185 ASN A C 1
ATOM 1454 O O . ASN A 1 185 ? -6.562 10.668 13.211 1.00 90.44 185 ASN A O 1
ATOM 1458 N N . VAL A 1 186 ? -6.497 8.580 14.042 1.00 85.38 186 VAL A N 1
ATOM 1459 C CA . VAL A 1 186 ? -7.806 8.637 14.711 1.00 85.38 186 VAL A CA 1
ATOM 1460 C C . VAL A 1 186 ? -7.639 8.398 16.206 1.00 85.38 186 VAL A C 1
ATOM 1462 O O . VAL A 1 186 ? -6.895 7.506 16.619 1.00 85.38 186 VAL A O 1
ATOM 1465 N N . THR A 1 187 ? -8.359 9.164 17.023 1.00 91.12 187 THR A N 1
ATOM 1466 C CA . THR A 1 187 ? -8.499 8.898 18.459 1.00 91.12 187 THR A CA 1
ATOM 1467 C C . THR A 1 187 ? -9.958 8.612 18.781 1.00 91.12 187 THR A C 1
ATOM 1469 O O . THR A 1 187 ? -10.832 9.386 18.417 1.00 91.12 187 THR A O 1
ATOM 1472 N N . VAL A 1 188 ? -10.212 7.506 19.474 1.00 88.06 188 VAL A N 1
ATOM 1473 C CA . VAL A 1 188 ? -11.532 7.110 19.971 1.00 88.06 188 VAL A CA 1
ATOM 1474 C C . VAL A 1 188 ? -11.478 7.114 21.490 1.00 88.06 188 VAL A C 1
ATOM 1476 O O . VAL A 1 188 ? -10.540 6.572 22.074 1.00 88.06 188 VAL A O 1
ATOM 1479 N N . VAL A 1 189 ? -12.472 7.713 22.137 1.00 89.12 189 VAL A N 1
ATOM 1480 C CA . VAL A 1 189 ? -12.587 7.727 23.598 1.00 89.12 189 VAL A CA 1
ATOM 1481 C C . VAL A 1 189 ? -13.854 6.981 23.992 1.00 89.12 189 VAL A C 1
ATOM 1483 O O . VAL A 1 189 ? -14.939 7.318 23.531 1.00 89.12 189 VAL A O 1
ATOM 1486 N N . VAL A 1 190 ? -13.708 5.978 24.853 1.00 89.56 190 VAL A N 1
ATOM 1487 C CA . VAL A 1 190 ? -14.818 5.216 25.430 1.00 89.56 190 VAL A CA 1
ATOM 1488 C C . VAL A 1 190 ? -14.928 5.581 26.901 1.00 89.56 190 VAL A C 1
ATOM 1490 O O . VAL A 1 190 ? -13.964 5.428 27.655 1.00 89.56 190 VAL A O 1
ATOM 1493 N N . THR A 1 191 ? -16.091 6.076 27.304 1.00 89.69 191 THR A N 1
ATOM 1494 C CA . THR A 1 191 ? -16.414 6.413 28.695 1.00 89.69 191 THR A CA 1
ATOM 1495 C C . THR A 1 191 ? -17.318 5.346 29.296 1.00 89.69 191 THR A C 1
ATOM 1497 O O . THR A 1 191 ? -17.925 4.564 28.568 1.00 89.69 191 THR A O 1
ATOM 1500 N N . TYR A 1 192 ? -17.387 5.287 30.625 1.00 89.00 192 TYR A N 1
ATOM 1501 C CA . TYR A 1 192 ? -18.207 4.323 31.355 1.00 89.00 192 TYR A CA 1
ATOM 1502 C C . TYR A 1 192 ? -19.158 5.055 32.294 1.00 89.00 192 TYR A C 1
ATOM 1504 O O . TYR A 1 192 ? -18.713 5.823 33.144 1.00 89.00 192 TYR A O 1
ATOM 1512 N N . GLN A 1 193 ? -20.452 4.781 32.154 1.00 88.31 193 GLN A N 1
ATOM 1513 C CA . GLN A 1 193 ? -21.509 5.336 32.996 1.00 88.31 193 GLN A CA 1
ATOM 1514 C C . GLN A 1 193 ? -22.010 4.285 33.977 1.00 88.31 193 GLN A C 1
ATOM 1516 O O . GLN A 1 193 ? -22.066 3.100 33.645 1.00 88.31 193 GLN A O 1
ATOM 1521 N N . LYS A 1 194 ? -22.326 4.695 35.208 1.00 88.69 194 LYS A N 1
ATOM 1522 C CA . LYS A 1 194 ? -22.827 3.771 36.230 1.00 88.69 194 LYS A CA 1
ATOM 1523 C C . LYS A 1 194 ? -24.199 3.264 35.796 1.00 88.69 194 LYS A C 1
ATOM 1525 O O . LYS 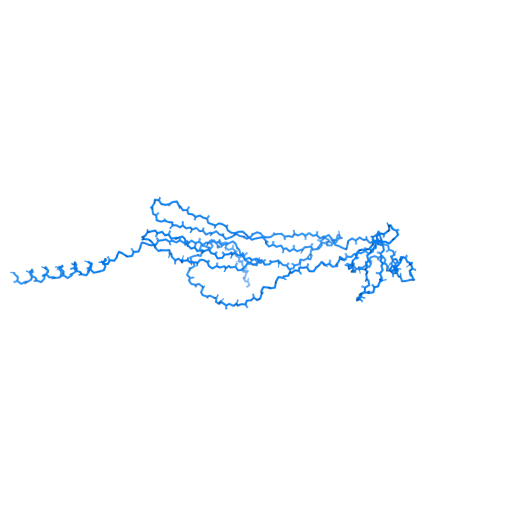A 1 194 ? -25.046 4.057 35.395 1.00 88.69 194 LYS A O 1
ATOM 1530 N N . LYS A 1 195 ? -24.417 1.953 35.876 1.00 85.00 195 LYS A N 1
ATOM 1531 C CA . LYS A 1 195 ? -25.739 1.384 35.617 1.00 85.00 195 LYS A CA 1
ATOM 1532 C C . LYS A 1 195 ? -26.725 1.913 36.665 1.00 85.00 195 LYS A C 1
ATOM 1534 O O . LYS A 1 195 ? -26.338 2.026 37.836 1.00 85.00 195 LYS A O 1
ATOM 1539 N N . PRO A 1 196 ? -27.975 2.219 36.286 1.00 77.94 196 PRO A N 1
ATOM 1540 C CA . PRO A 1 196 ? -29.007 2.505 37.269 1.00 77.94 196 PRO A CA 1
ATOM 1541 C C . PRO A 1 196 ? -29.130 1.312 38.225 1.00 77.94 196 PRO A C 1
ATOM 1543 O O . PRO A 1 196 ? -29.064 0.155 37.804 1.00 77.94 196 PRO A O 1
ATOM 1546 N N . ARG A 1 197 ? -29.241 1.588 39.530 1.00 74.56 197 ARG A N 1
ATOM 1547 C CA . ARG A 1 197 ? -29.533 0.528 40.502 1.00 74.56 197 ARG A CA 1
ATOM 1548 C C . ARG A 1 197 ? -30.954 0.022 40.223 1.00 74.56 197 ARG A C 1
ATOM 1550 O O . ARG A 1 197 ? -31.842 0.869 40.080 1.00 74.56 197 ARG A O 1
ATOM 1557 N N . PRO A 1 198 ? -31.191 -1.299 40.191 1.00 68.69 198 PRO A N 1
ATOM 1558 C CA . PRO A 1 198 ? -32.548 -1.835 40.196 1.00 68.69 198 PRO A CA 1
ATOM 1559 C C . PRO A 1 198 ? -33.343 -1.196 41.346 1.00 68.69 198 PRO A C 1
ATOM 1561 O O . PRO A 1 198 ? -32.831 -1.088 42.460 1.00 68.69 198 PRO A O 1
ATOM 1564 N N . GLY A 1 199 ? -34.534 -0.668 41.057 1.00 62.12 199 GLY A N 1
ATOM 1565 C CA . GLY A 1 199 ? -35.393 -0.010 42.051 1.00 62.12 199 GLY A CA 1
ATOM 1566 C C . GLY A 1 199 ? -35.012 1.423 42.453 1.00 62.12 199 GLY A C 1
ATOM 1567 O O . GLY A 1 199 ? -35.705 2.016 43.276 1.00 62.12 199 GLY A O 1
ATOM 1568 N N . ALA A 1 200 ? -33.966 2.034 41.879 1.00 68.38 200 ALA A N 1
ATOM 1569 C CA . ALA A 1 200 ? -33.649 3.440 42.163 1.00 68.38 200 ALA A CA 1
ATOM 1570 C C . ALA A 1 200 ? -34.791 4.391 41.782 1.00 68.38 200 ALA A C 1
ATOM 1572 O O . ALA A 1 200 ? -35.038 5.350 42.509 1.00 68.38 200 ALA A O 1
ATOM 1573 N N . GLU A 1 201 ? -35.489 4.122 40.676 1.00 67.62 201 GLU A N 1
ATOM 1574 C CA . GLU A 1 201 ? -36.658 4.907 40.273 1.00 67.62 201 GLU A CA 1
ATOM 1575 C C . GLU A 1 201 ? -37.859 4.666 41.185 1.00 67.62 201 GLU A C 1
ATOM 1577 O O . GLU A 1 201 ? -38.457 5.637 41.644 1.00 67.62 201 GLU A O 1
ATOM 1582 N N . ILE A 1 202 ? -38.128 3.404 41.547 1.00 70.50 202 ILE A N 1
ATOM 1583 C CA . ILE A 1 202 ? -39.188 3.022 42.496 1.00 70.50 202 ILE A CA 1
ATOM 1584 C C . ILE A 1 202 ? -38.998 3.760 43.827 1.00 70.50 202 ILE A C 1
ATOM 1586 O O . ILE A 1 202 ? -39.910 4.419 44.319 1.00 70.50 202 ILE A O 1
ATOM 1590 N N . ARG A 1 203 ? -37.772 3.772 44.361 1.00 73.75 203 ARG A N 1
ATOM 1591 C CA . ARG A 1 203 ? -37.461 4.457 45.623 1.00 73.75 203 ARG A CA 1
ATOM 1592 C C . ARG A 1 203 ? -37.540 5.982 45.513 1.00 73.75 203 ARG A C 1
ATOM 1594 O O . ARG A 1 203 ? -37.866 6.659 46.485 1.00 73.75 203 ARG A O 1
ATOM 1601 N N . LYS A 1 204 ? -37.217 6.549 44.344 1.00 76.00 204 LYS A N 1
ATOM 1602 C CA . LYS A 1 204 ? -37.355 7.992 44.076 1.00 76.00 204 LYS A CA 1
ATOM 1603 C C . LYS A 1 204 ? -38.829 8.392 43.962 1.00 76.00 204 LYS A C 1
ATOM 1605 O O . LYS A 1 204 ? -39.168 9.505 44.354 1.00 76.00 204 LYS A O 1
ATOM 1610 N N . HIS A 1 205 ? -39.673 7.508 43.431 1.00 74.12 205 HIS A N 1
ATOM 1611 C CA . HIS A 1 205 ? -41.121 7.682 43.352 1.00 74.12 205 HIS A CA 1
ATOM 1612 C C . HIS A 1 205 ? -41.763 7.587 44.742 1.00 74.12 205 HIS A C 1
ATOM 1614 O O . HIS A 1 205 ? -42.420 8.540 45.145 1.00 74.12 205 HIS A O 1
ATOM 1620 N N . GLN A 1 206 ? -41.456 6.546 45.527 1.00 78.62 206 GLN A N 1
ATOM 1621 C CA . GLN A 1 206 ? -41.931 6.400 46.915 1.00 78.62 206 GLN A CA 1
ATOM 1622 C C . GLN A 1 206 ? -41.609 7.626 47.777 1.00 78.62 206 GLN A C 1
ATOM 1624 O O . GLN A 1 206 ? -42.504 8.206 48.376 1.00 78.62 206 GLN A O 1
ATOM 1629 N N . ARG A 1 207 ? -40.364 8.123 47.742 1.00 84.69 207 ARG A N 1
ATOM 1630 C CA . ARG A 1 207 ? -39.978 9.348 48.472 1.00 84.69 207 ARG A CA 1
ATOM 1631 C C . ARG A 1 207 ? -40.736 10.597 48.026 1.00 84.69 207 ARG A C 1
ATOM 1633 O O . ARG A 1 207 ? -40.930 11.517 48.813 1.00 84.69 207 ARG A O 1
ATOM 1640 N N . ARG A 1 208 ? -41.109 10.672 46.747 1.00 83.19 208 ARG A N 1
ATOM 1641 C CA . ARG A 1 208 ? -41.885 11.795 46.208 1.00 83.19 208 ARG A CA 1
ATOM 1642 C C . ARG A 1 208 ? -43.326 11.725 46.701 1.00 83.19 208 ARG A C 1
ATOM 1644 O O . ARG A 1 208 ? -43.848 12.748 47.120 1.00 83.1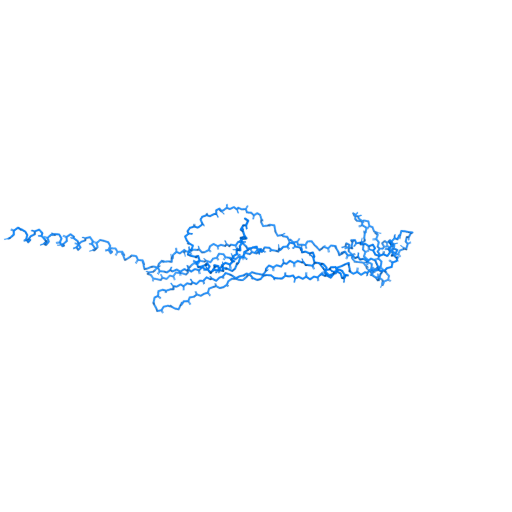9 208 ARG A O 1
ATOM 1651 N N . VAL A 1 209 ? -43.914 10.530 46.696 1.00 82.38 209 VAL A N 1
ATOM 1652 C CA . VAL A 1 209 ? -45.258 10.258 47.224 1.00 82.38 209 VAL A CA 1
ATOM 1653 C C . VAL A 1 209 ? -45.321 10.546 48.726 1.00 82.38 209 VAL A C 1
ATOM 1655 O O . VAL A 1 209 ? -46.189 11.291 49.161 1.00 82.38 209 VAL A O 1
ATOM 1658 N N . GLU A 1 210 ? -44.358 10.062 49.513 1.00 86.31 210 GLU A N 1
ATOM 1659 C CA . GLU A 1 210 ? -44.266 10.355 50.953 1.00 86.31 210 GLU A CA 1
ATOM 1660 C C . GLU A 1 210 ? -44.121 11.854 51.233 1.00 86.31 210 GLU A C 1
ATOM 1662 O O . GLU A 1 210 ? -44.767 12.379 52.140 1.00 86.31 210 GLU A O 1
ATOM 1667 N N . LYS A 1 211 ? -43.312 12.563 50.431 1.00 86.81 211 LYS A N 1
ATOM 1668 C CA . LYS A 1 211 ? -43.190 14.021 50.526 1.00 86.81 211 LYS A CA 1
ATOM 1669 C C . LYS A 1 211 ? -44.539 14.697 50.266 1.00 86.81 211 LYS A C 1
ATOM 1671 O O . LYS A 1 211 ? -44.951 15.505 51.086 1.00 86.81 211 LYS A O 1
ATOM 1676 N N . TRP A 1 212 ? -45.236 14.352 49.182 1.00 75.12 212 TRP A N 1
ATOM 1677 C CA . TRP A 1 212 ? -46.567 14.897 48.874 1.00 75.12 212 TRP A CA 1
ATOM 1678 C C . TRP A 1 212 ? -47.591 14.617 49.982 1.00 75.12 212 TRP A C 1
ATOM 1680 O O . TRP A 1 212 ? -48.301 15.531 50.391 1.00 75.12 212 TRP A O 1
ATOM 1690 N N . ARG A 1 213 ? -47.606 13.399 50.537 1.00 81.81 213 ARG A N 1
ATOM 1691 C CA . ARG A 1 213 ? -48.499 13.027 51.647 1.00 81.81 213 ARG A CA 1
ATOM 1692 C C . ARG A 1 213 ? -48.258 13.876 52.898 1.00 81.81 213 ARG A C 1
ATOM 1694 O O . ARG A 1 213 ? -49.204 14.274 53.562 1.00 81.81 213 ARG A O 1
ATOM 1701 N N . LYS A 1 214 ? -46.991 14.174 53.203 1.00 79.00 214 LYS A N 1
ATOM 1702 C CA . LYS A 1 214 ? -46.612 15.023 54.342 1.00 79.00 214 LYS A CA 1
ATOM 1703 C C . LYS A 1 214 ? -46.991 16.497 54.137 1.00 79.00 214 LYS A C 1
ATOM 1705 O O . LYS A 1 214 ? -47.274 17.175 55.112 1.00 79.00 214 LYS A O 1
ATOM 1710 N N . TYR A 1 215 ? -46.997 16.979 52.892 1.00 73.44 215 TYR A N 1
ATOM 1711 C CA . TYR A 1 215 ? -47.463 18.331 52.561 1.00 73.44 215 TYR A CA 1
ATOM 1712 C C . TYR A 1 215 ? -48.987 18.472 52.675 1.00 73.44 215 TYR A C 1
ATOM 1714 O O . TYR A 1 215 ? -49.446 19.489 53.171 1.00 73.44 215 TYR A O 1
ATOM 1722 N N . GLN A 1 216 ? -49.765 17.466 52.263 1.00 64.88 216 GLN A N 1
ATOM 1723 C CA . GLN A 1 216 ? -51.229 17.487 52.398 1.00 64.88 216 GLN A CA 1
ATOM 1724 C C . GLN A 1 216 ? -51.678 17.489 53.865 1.00 64.88 216 GLN A C 1
ATOM 1726 O O . GLN A 1 216 ? -52.369 18.408 54.274 1.00 64.88 216 GLN A O 1
ATOM 1731 N N . GLY A 1 217 ? -51.156 16.584 54.700 1.00 66.06 217 GLY A N 1
ATOM 1732 C CA . GLY A 1 217 ? -51.490 16.569 56.136 1.00 66.06 217 GLY A CA 1
ATOM 1733 C C . GLY A 1 217 ? -50.972 17.770 56.950 1.00 66.06 217 GLY A C 1
ATOM 1734 O O . GLY A 1 217 ? -51.196 17.828 58.150 1.00 66.06 217 GLY A O 1
ATOM 1735 N N . SER A 1 218 ? -50.240 18.696 56.322 1.00 58.19 218 SER A N 1
ATOM 1736 C CA . SER A 1 218 ? -49.810 19.978 56.898 1.00 58.19 218 SER A CA 1
ATOM 1737 C C . SER A 1 218 ? -50.712 21.145 56.482 1.00 58.19 218 SER A C 1
ATOM 1739 O O . SER A 1 218 ? -50.558 22.224 57.041 1.00 58.19 218 SER A O 1
ATOM 1741 N N . LEU A 1 219 ? -51.560 20.966 55.468 1.00 51.59 219 LEU A N 1
ATOM 1742 C CA . LEU A 1 219 ? -52.543 21.957 55.022 1.00 51.59 219 LEU A CA 1
ATOM 1743 C C . LEU A 1 219 ? -53.919 21.719 55.664 1.00 51.59 219 LEU A C 1
ATOM 1745 O O . LEU A 1 219 ? -54.739 22.628 55.670 1.00 51.59 219 LEU A O 1
ATOM 1749 N N . ASP A 1 220 ? -54.141 20.514 56.195 1.00 51.44 220 ASP A N 1
ATOM 1750 C CA . ASP A 1 220 ? -55.397 20.081 56.820 1.00 51.44 220 ASP A CA 1
ATOM 1751 C C . ASP A 1 220 ? -55.421 20.267 58.361 1.00 51.44 220 ASP A C 1
ATOM 1753 O O . ASP A 1 220 ? -56.389 19.869 59.006 1.00 51.44 220 ASP A O 1
ATOM 1757 N N . ASN A 1 221 ? -54.363 20.848 58.948 1.00 46.88 221 ASN A N 1
ATOM 1758 C CA . ASN A 1 221 ? -54.217 21.211 60.371 1.00 46.88 221 ASN A CA 1
ATOM 1759 C C . ASN A 1 221 ? -54.045 22.726 60.498 1.00 46.88 221 ASN A C 1
ATOM 1761 O O . ASN A 1 221 ? -54.534 23.288 61.501 1.00 46.88 221 ASN A O 1
#

InterPro domains:
  IPR024968 S-layer protein, C-terminal domain, lactobacillus [PF03217] (40-94)
  IPR041495 Mub B2-like domain [PF17966] (106-195)